Protein AF-A0A1N6KG80-F1 (afdb_monomer)

Radius of gyration: 20.02 Å; Cα contacts (8 Å, |Δi|>4): 225; chains: 1; bounding box: 62×70×39 Å

Secondary structure (DSSP, 8-state):
-------------------S--HHHHHHHHHH--STTPBEEEEEBTTS-EEEEEHHHHHHHHHHHH---HHHHHHHHHHHHHTTPPB---HHHHHHTT-EE----S----HHHHHHHHEEE-SSEEEEPTT--HHHHHHHHHHHHHTT---EE-TTT--EEEEGGGGTT---

Foldseek 3Di:
DDDDDDPDDPPPPPPPPPPFDPLLVLLLVQLPDEDLWHWWDWAQAPVRFIWIATSHLVVVQCCVPVVDDSVNSSVVVSVCSVVSHHDYDDPVCCVVSVTHTQDDDPDLDDPVVLQVPAWDDDPWKTWGDPPQDPNNVRNSQNSCVVSSFIWGQDNPPRTIITTPVRVVVPDD

pLDDT: mean 83.42, std 17.07, range [36.06, 97.19]

Mean predicted aligned error: 8.77 Å

Structure (mmCIF, N/CA/C/O backbone):
data_AF-A0A1N6KG80-F1
#
_entry.id   AF-A0A1N6KG80-F1
#
loop_
_atom_site.group_PDB
_atom_site.id
_atom_site.type_symbol
_atom_site.label_atom_id
_atom_site.label_alt_id
_atom_site.label_comp_id
_atom_site.label_asym_id
_atom_site.label_entity_id
_atom_site.label_seq_id
_atom_site.pdbx_PDB_ins_code
_atom_site.Cartn_x
_atom_site.Cartn_y
_atom_site.Cartn_z
_atom_site.occupancy
_atom_site.B_iso_or_equiv
_atom_site.auth_seq_id
_atom_site.auth_comp_id
_atom_site.auth_asym_id
_atom_site.auth_atom_id
_atom_site.pdbx_PDB_model_num
ATOM 1 N N . MET A 1 1 ? 41.743 -54.929 5.774 1.00 41.62 1 MET A N 1
ATOM 2 C CA . MET A 1 1 ? 42.063 -53.861 4.794 1.00 41.62 1 MET A CA 1
ATOM 3 C C . MET A 1 1 ? 40.768 -53.114 4.488 1.00 41.62 1 MET A C 1
ATOM 5 O O . MET A 1 1 ? 39.805 -53.777 4.153 1.00 41.62 1 MET A O 1
ATOM 9 N N . LYS A 1 2 ? 40.633 -51.848 4.926 1.00 39.47 2 LYS A N 1
ATOM 10 C CA . LYS A 1 2 ? 40.654 -50.623 4.079 1.00 39.47 2 LYS A CA 1
ATOM 11 C C . LYS A 1 2 ? 39.544 -50.679 2.995 1.00 39.47 2 LYS A C 1
ATOM 13 O O . LYS A 1 2 ? 39.647 -51.526 2.130 1.00 39.47 2 LYS A O 1
ATOM 18 N N . ARG A 1 3 ? 38.512 -49.822 2.937 1.00 43.72 3 ARG A N 1
ATOM 19 C CA . ARG A 1 3 ? 38.433 -48.379 3.239 1.00 43.72 3 ARG A CA 1
ATOM 20 C C . ARG A 1 3 ? 37.003 -47.913 3.576 1.00 43.72 3 ARG A C 1
ATOM 22 O O . ARG A 1 3 ? 36.039 -48.389 2.992 1.00 43.72 3 ARG A O 1
ATOM 29 N N . LEU A 1 4 ? 36.945 -46.907 4.453 1.00 46.09 4 LEU A N 1
ATOM 30 C CA . LEU A 1 4 ? 35.885 -45.903 4.561 1.00 46.09 4 LEU A CA 1
ATOM 31 C C . LEU A 1 4 ? 35.815 -45.052 3.280 1.00 46.09 4 LEU A C 1
ATOM 33 O O . LEU A 1 4 ? 36.859 -44.654 2.766 1.00 46.09 4 LEU A O 1
ATOM 37 N N . LEU A 1 5 ? 34.603 -44.684 2.870 1.00 47.94 5 LEU A N 1
ATOM 38 C CA . LEU A 1 5 ? 34.250 -43.444 2.160 1.00 47.94 5 LEU A CA 1
ATOM 39 C C . LEU A 1 5 ? 32.760 -43.220 2.473 1.00 47.94 5 LEU A C 1
ATOM 41 O O . LEU A 1 5 ? 31.906 -43.926 1.960 1.00 47.94 5 LEU A O 1
ATOM 45 N N . SER A 1 6 ? 32.420 -42.487 3.534 1.00 47.97 6 SER A N 1
ATOM 46 C CA . SER A 1 6 ? 32.350 -41.018 3.557 1.00 47.97 6 SER A CA 1
ATOM 47 C C . SER A 1 6 ? 31.477 -40.469 2.421 1.00 47.97 6 SER A C 1
ATOM 49 O O . SER A 1 6 ? 31.961 -39.839 1.486 1.00 47.97 6 SER A O 1
ATOM 51 N N . GLY A 1 7 ? 30.175 -40.757 2.491 1.00 46.94 7 GLY A N 1
ATOM 52 C CA . GLY A 1 7 ? 29.146 -40.069 1.714 1.00 46.94 7 GLY A CA 1
ATOM 53 C C . GLY A 1 7 ? 28.817 -38.740 2.383 1.00 46.94 7 GLY A C 1
ATOM 54 O O . GLY A 1 7 ? 27.904 -38.653 3.200 1.00 46.94 7 GLY A O 1
ATOM 55 N N . ILE A 1 8 ? 29.629 -37.733 2.079 1.00 56.66 8 ILE A N 1
ATOM 56 C CA . ILE A 1 8 ? 29.453 -36.341 2.485 1.00 56.66 8 ILE A CA 1
ATOM 57 C C . ILE A 1 8 ? 28.129 -35.813 1.914 1.00 56.66 8 ILE A C 1
ATOM 59 O O . ILE A 1 8 ? 27.967 -35.666 0.708 1.00 56.66 8 ILE A O 1
ATOM 63 N N . PHE A 1 9 ? 27.182 -35.568 2.819 1.00 47.97 9 PHE A N 1
ATOM 64 C CA . PHE A 1 9 ? 26.461 -34.303 2.979 1.00 47.97 9 PHE A CA 1
ATOM 65 C C . PHE A 1 9 ? 26.231 -33.493 1.687 1.00 47.97 9 PHE A C 1
ATOM 67 O O . PHE A 1 9 ? 27.026 -32.629 1.327 1.00 47.97 9 PHE A O 1
ATOM 74 N N . PHE A 1 10 ? 25.082 -33.699 1.043 1.00 43.78 10 PHE A N 1
ATOM 75 C CA . PHE A 1 10 ? 24.493 -32.690 0.160 1.00 43.78 10 PHE A CA 1
ATOM 76 C C . PHE A 1 10 ? 23.247 -32.122 0.844 1.00 43.78 10 PHE A C 1
ATOM 78 O O . PHE A 1 10 ? 22.107 -32.347 0.446 1.00 43.78 10 PHE A O 1
ATOM 85 N N . LEU A 1 11 ? 23.486 -31.415 1.953 1.00 48.06 11 LEU A N 1
ATOM 86 C CA . LEU A 1 11 ? 22.531 -30.456 2.489 1.00 48.06 11 LEU A CA 1
ATOM 87 C C . LEU A 1 11 ? 22.533 -29.291 1.501 1.00 48.06 11 LEU A C 1
ATOM 89 O O . LEU A 1 11 ? 23.383 -28.405 1.559 1.00 48.06 11 LEU A O 1
ATOM 93 N N . LEU A 1 12 ? 21.617 -29.353 0.534 1.00 46.56 12 LEU A N 1
ATOM 94 C CA . LEU A 1 12 ? 21.210 -28.196 -0.248 1.00 46.56 12 LEU A CA 1
ATOM 95 C C . LEU A 1 12 ? 20.613 -27.200 0.740 1.00 46.56 12 LEU A C 1
ATOM 97 O O . LEU A 1 12 ? 19.423 -27.222 1.050 1.00 46.56 12 LEU A O 1
ATOM 101 N N . PHE A 1 13 ? 21.496 -26.368 1.285 1.00 42.09 13 PHE A N 1
ATOM 102 C CA . PHE A 1 13 ? 21.142 -25.124 1.924 1.00 42.09 13 PHE A CA 1
ATOM 103 C C . PHE A 1 13 ? 20.207 -24.387 0.973 1.00 42.09 13 PHE A C 1
ATOM 105 O O . PHE A 1 13 ? 20.591 -23.979 -0.124 1.00 42.09 13 PHE A O 1
ATOM 112 N N . LEU A 1 14 ? 18.960 -24.266 1.415 1.00 40.94 14 LEU A N 1
ATOM 113 C CA . LEU A 1 14 ? 17.990 -23.302 0.937 1.00 40.94 14 LEU A CA 1
ATOM 114 C C . LEU A 1 14 ? 18.596 -21.906 1.124 1.00 40.94 14 LEU A C 1
ATOM 116 O O . LEU A 1 14 ? 18.305 -21.214 2.095 1.00 40.94 14 LEU A O 1
ATOM 120 N N . ASN A 1 15 ? 19.451 -21.492 0.194 1.00 39.22 15 ASN A N 1
ATOM 121 C CA . ASN A 1 15 ? 19.803 -20.095 -0.002 1.00 39.22 15 ASN A CA 1
ATOM 122 C C . ASN A 1 15 ? 18.608 -19.412 -0.666 1.00 39.22 15 ASN A C 1
ATOM 124 O O . ASN A 1 15 ? 18.646 -19.048 -1.837 1.00 39.22 15 ASN A O 1
ATOM 128 N N . ASN A 1 16 ? 17.527 -19.242 0.095 1.00 36.06 16 ASN A N 1
ATOM 129 C CA . ASN A 1 16 ? 16.534 -18.225 -0.209 1.00 36.06 16 ASN A CA 1
ATOM 130 C C . ASN A 1 16 ? 17.085 -16.897 0.324 1.00 36.06 16 ASN A C 1
ATOM 132 O O . ASN A 1 16 ? 16.654 -16.378 1.352 1.00 36.06 16 ASN A O 1
ATOM 136 N N . CYS A 1 17 ? 18.095 -16.370 -0.370 1.00 40.94 17 CYS A N 1
ATOM 137 C CA . CYS A 1 17 ? 18.461 -14.965 -0.272 1.00 40.94 17 CYS A CA 1
ATOM 138 C C . CYS A 1 17 ? 17.309 -14.140 -0.856 1.00 40.94 17 CYS A C 1
ATOM 140 O O . CYS A 1 17 ? 17.337 -13.776 -2.024 1.00 40.94 17 CYS A O 1
ATOM 142 N N . ASN A 1 18 ? 16.293 -13.839 -0.048 1.00 40.66 18 ASN A N 1
ATOM 143 C CA . ASN A 1 18 ? 15.374 -12.745 -0.346 1.00 40.66 18 ASN A CA 1
ATOM 144 C C . ASN A 1 18 ? 15.841 -11.516 0.439 1.00 40.66 18 ASN A C 1
ATOM 146 O O . ASN A 1 18 ? 15.320 -11.206 1.507 1.00 40.66 18 ASN A O 1
ATOM 150 N N . ASN A 1 19 ? 16.856 -10.845 -0.114 1.00 51.50 19 ASN A N 1
ATOM 151 C CA . ASN A 1 19 ? 17.401 -9.552 0.323 1.00 51.50 19 ASN A CA 1
ATOM 152 C C . ASN A 1 19 ? 16.448 -8.385 -0.016 1.00 51.50 19 ASN A C 1
ATOM 154 O O . ASN A 1 19 ? 16.844 -7.368 -0.573 1.00 51.50 19 ASN A O 1
ATOM 158 N N . THR A 1 20 ? 15.169 -8.527 0.317 1.00 53.69 20 THR A N 1
ATOM 159 C CA . THR A 1 20 ? 14.275 -7.378 0.501 1.00 53.69 20 THR A CA 1
ATOM 160 C C . THR A 1 20 ? 14.529 -6.814 1.892 1.00 53.69 20 THR A C 1
ATOM 162 O O . THR A 1 20 ? 14.680 -7.613 2.822 1.00 53.69 20 THR A O 1
ATOM 165 N N . ALA A 1 21 ? 14.530 -5.484 2.062 1.00 60.38 21 ALA A N 1
ATOM 166 C CA . ALA A 1 21 ? 14.489 -4.865 3.389 1.00 60.38 21 ALA A CA 1
ATOM 167 C C . ALA A 1 21 ? 13.513 -5.646 4.283 1.00 60.38 21 ALA A C 1
ATOM 169 O O . ALA A 1 21 ? 12.410 -6.005 3.848 1.00 60.38 21 ALA A O 1
ATOM 170 N N . GLY A 1 22 ? 13.944 -6.000 5.497 1.00 73.62 22 GLY A N 1
ATOM 171 C CA . GLY A 1 22 ? 13.157 -6.882 6.354 1.00 73.62 22 GLY A CA 1
ATOM 172 C C . GLY A 1 22 ? 11.744 -6.321 6.508 1.00 73.62 22 GLY A C 1
ATOM 173 O O . GLY A 1 22 ? 11.587 -5.118 6.708 1.00 73.62 22 GLY A O 1
ATOM 174 N N . LYS A 1 23 ? 10.707 -7.170 6.422 1.00 82.94 23 LYS A N 1
ATOM 175 C CA . LYS A 1 23 ? 9.286 -6.757 6.488 1.00 82.94 23 LYS A CA 1
ATOM 176 C C . LYS A 1 23 ? 9.028 -5.689 7.566 1.00 82.94 23 LYS A C 1
ATOM 178 O O . LYS A 1 23 ? 8.296 -4.737 7.330 1.00 82.94 23 LYS A O 1
ATOM 183 N N . ALA A 1 24 ? 9.668 -5.809 8.729 1.00 86.50 24 ALA A N 1
ATOM 184 C CA . ALA A 1 24 ? 9.570 -4.837 9.818 1.00 86.50 24 ALA A CA 1
ATOM 185 C C . ALA A 1 24 ? 10.069 -3.419 9.461 1.00 86.50 24 ALA A C 1
ATOM 187 O O . ALA A 1 24 ? 9.414 -2.441 9.814 1.00 86.50 24 ALA A O 1
ATOM 188 N N . GLU A 1 25 ? 11.196 -3.287 8.761 1.00 87.31 25 GLU A N 1
ATOM 189 C CA . GLU A 1 25 ? 11.760 -1.997 8.339 1.00 87.31 25 GLU A CA 1
ATOM 190 C C . GLU A 1 25 ? 10.887 -1.322 7.278 1.00 87.31 25 GLU A C 1
ATOM 192 O O . GLU A 1 25 ? 10.597 -0.123 7.357 1.00 87.31 25 GLU A O 1
ATOM 197 N N . VAL A 1 26 ? 10.390 -2.123 6.334 1.00 87.75 26 VAL A N 1
ATOM 198 C CA . VAL A 1 26 ? 9.427 -1.694 5.319 1.00 87.75 26 VAL A CA 1
ATOM 199 C C . VAL A 1 26 ? 8.174 -1.127 5.984 1.00 87.75 26 VAL A C 1
ATOM 201 O O . VAL A 1 26 ? 7.797 0.019 5.734 1.00 87.75 26 VAL A O 1
ATOM 204 N N . LEU A 1 27 ? 7.565 -1.884 6.901 1.00 91.69 27 LEU A N 1
ATOM 205 C CA . LEU A 1 27 ? 6.383 -1.441 7.638 1.00 91.69 27 LEU A CA 1
ATOM 206 C C . LEU A 1 27 ? 6.665 -0.200 8.495 1.00 91.69 27 LEU A C 1
ATOM 208 O O . LEU A 1 27 ? 5.842 0.713 8.541 1.00 91.69 27 LEU A O 1
ATOM 212 N N . ALA A 1 28 ? 7.831 -0.122 9.140 1.00 91.31 28 ALA A N 1
ATOM 213 C CA . ALA A 1 28 ? 8.209 1.041 9.937 1.00 91.31 28 ALA A CA 1
ATOM 214 C C . ALA A 1 28 ? 8.315 2.306 9.077 1.00 91.31 28 ALA A C 1
ATOM 216 O O . ALA A 1 28 ? 7.918 3.383 9.519 1.00 91.31 28 ALA A O 1
ATOM 217 N N . THR A 1 29 ? 8.810 2.178 7.847 1.00 90.31 29 THR A N 1
ATOM 218 C CA . THR A 1 29 ? 8.899 3.288 6.893 1.00 90.31 29 THR A CA 1
ATOM 219 C C . THR A 1 29 ? 7.517 3.729 6.422 1.00 90.31 29 THR A C 1
ATOM 221 O O . THR A 1 29 ? 7.198 4.918 6.468 1.00 90.31 29 THR A O 1
ATOM 224 N N . VAL A 1 30 ? 6.666 2.773 6.042 1.00 92.50 30 VAL A N 1
ATOM 225 C CA . VAL A 1 30 ? 5.291 3.030 5.587 1.00 92.50 30 VAL A CA 1
ATOM 226 C C . VAL A 1 30 ? 4.493 3.789 6.638 1.00 92.50 30 VAL A C 1
ATOM 228 O O . VAL A 1 30 ? 3.875 4.801 6.320 1.00 92.50 30 VAL A O 1
ATOM 231 N N . LEU A 1 31 ? 4.546 3.337 7.894 1.00 94.38 31 LEU A N 1
ATOM 232 C CA . LEU A 1 31 ? 3.724 3.880 8.976 1.00 94.38 31 LEU A CA 1
ATOM 233 C C . LEU A 1 31 ? 4.211 5.240 9.502 1.00 94.38 31 LEU A C 1
ATOM 235 O O . LEU A 1 31 ? 3.437 5.953 10.141 1.00 94.38 31 LEU A O 1
ATOM 239 N N . LYS A 1 32 ? 5.464 5.623 9.224 1.00 90.06 32 LYS A N 1
ATOM 240 C CA . LYS A 1 32 ? 6.002 6.959 9.540 1.00 90.06 32 LYS A CA 1
ATOM 241 C C . LYS A 1 32 ? 5.656 8.013 8.485 1.00 90.06 32 LYS A C 1
ATOM 243 O O . LYS A 1 32 ? 5.659 9.199 8.796 1.00 90.06 32 LYS A O 1
ATOM 248 N N . GLY A 1 33 ? 5.388 7.603 7.244 1.00 81.00 33 GLY A N 1
ATOM 249 C CA . GLY A 1 33 ? 5.135 8.516 6.129 1.00 81.00 33 GLY A CA 1
ATOM 250 C C . GLY A 1 33 ? 3.700 9.047 6.103 1.00 81.00 33 GLY A C 1
ATOM 251 O O . GLY A 1 33 ? 2.793 8.358 5.618 1.00 81.00 33 GLY A O 1
ATOM 252 N N . PHE A 1 34 ? 3.500 10.286 6.558 1.00 85.69 34 PHE A N 1
ATOM 253 C CA . PHE A 1 34 ? 2.238 11.029 6.436 1.00 85.69 34 PHE A CA 1
ATOM 254 C C . PHE A 1 34 ? 2.351 12.192 5.437 1.00 85.69 34 PHE A C 1
ATOM 256 O O . PHE A 1 34 ? 3.442 12.682 5.150 1.00 85.69 34 PHE A O 1
ATOM 263 N N . GLY A 1 35 ? 1.212 12.654 4.921 1.00 82.94 35 GLY A N 1
ATOM 264 C CA . GLY A 1 35 ? 1.128 13.805 4.022 1.00 82.94 35 GLY A CA 1
ATOM 265 C C . GLY A 1 35 ? 1.292 13.439 2.546 1.00 82.94 35 GLY A C 1
ATOM 266 O O . GLY A 1 35 ? 0.899 12.358 2.113 1.00 82.94 35 GLY A O 1
ATOM 267 N N . ARG A 1 36 ? 1.857 14.359 1.755 1.00 75.94 36 ARG A N 1
ATOM 268 C CA . ARG A 1 36 ? 1.863 14.282 0.278 1.00 75.94 36 ARG A CA 1
ATOM 269 C C . ARG A 1 36 ? 2.626 13.088 -0.301 1.00 75.94 36 ARG A C 1
ATOM 271 O O . ARG A 1 36 ? 2.316 12.655 -1.400 1.00 75.94 36 ARG A O 1
ATOM 278 N N . HIS A 1 37 ? 3.562 12.513 0.451 1.00 82.06 37 HIS A N 1
ATOM 279 C CA . HIS A 1 37 ? 4.360 11.359 0.020 1.00 82.06 37 HIS A CA 1
ATOM 280 C C . HIS A 1 37 ? 4.013 10.076 0.784 1.00 82.06 37 HIS A C 1
ATOM 282 O O . HIS A 1 37 ? 4.859 9.197 0.958 1.00 82.06 37 HIS A O 1
ATOM 288 N N . SER A 1 38 ? 2.787 9.982 1.296 1.00 92.75 38 SER A N 1
ATOM 289 C CA . SER A 1 38 ? 2.350 8.827 2.071 1.00 92.75 38 SER A CA 1
ATOM 290 C C . SER A 1 38 ? 2.372 7.545 1.241 1.00 92.75 38 SER A C 1
ATOM 292 O O . SER A 1 38 ? 1.923 7.513 0.094 1.00 92.75 38 SER A O 1
ATOM 294 N N . TYR A 1 39 ? 2.893 6.477 1.839 1.00 96.06 39 TYR A N 1
ATOM 295 C CA . TYR A 1 39 ? 2.924 5.162 1.215 1.00 96.06 39 TYR A CA 1
ATOM 296 C C . TYR A 1 39 ? 1.554 4.498 1.250 1.00 96.06 39 TYR A C 1
ATOM 298 O O . TYR A 1 39 ? 0.746 4.738 2.150 1.00 96.06 39 TYR A O 1
ATOM 306 N N . PHE A 1 40 ? 1.314 3.619 0.286 1.00 96.19 40 PHE A N 1
ATOM 307 C CA . PHE A 1 40 ? 0.160 2.740 0.318 1.00 96.19 40 PHE A CA 1
ATOM 308 C C . PHE A 1 40 ? 0.345 1.592 1.312 1.00 96.19 40 PHE A C 1
ATOM 310 O O . PHE A 1 40 ? 1.442 1.065 1.501 1.00 96.19 40 PHE A O 1
ATOM 317 N N . VAL A 1 41 ? -0.770 1.183 1.903 1.00 95.62 41 VAL A N 1
ATOM 318 C CA . VAL A 1 41 ? -0.911 0.026 2.778 1.00 95.62 41 VAL A CA 1
ATOM 319 C C . VAL A 1 41 ? -1.960 -0.892 2.170 1.00 95.62 41 VAL A C 1
ATOM 321 O O . VAL A 1 41 ? -3.015 -0.421 1.738 1.00 95.62 41 VAL A O 1
ATOM 324 N N . SER A 1 42 ? -1.688 -2.196 2.168 1.00 94.38 42 SER A N 1
ATOM 325 C CA . SER A 1 42 ? -2.703 -3.199 1.866 1.00 94.38 42 SER A CA 1
ATOM 326 C C . SER A 1 42 ? -3.212 -3.849 3.153 1.00 94.38 42 SER A C 1
ATOM 328 O O . SER A 1 42 ? -2.425 -4.355 3.954 1.00 94.38 42 SER A O 1
ATOM 330 N N . VAL A 1 43 ? -4.528 -3.827 3.369 1.00 94.62 43 VAL A N 1
ATOM 331 C CA . VAL A 1 43 ? -5.185 -4.366 4.570 1.00 94.6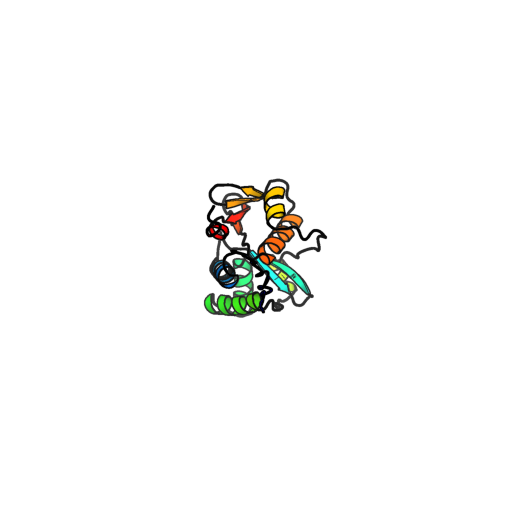2 43 VAL A CA 1
ATOM 332 C C . VAL A 1 43 ? -6.357 -5.274 4.215 1.00 94.62 43 VAL A C 1
ATOM 334 O O . VAL A 1 43 ? -7.157 -4.976 3.327 1.00 94.62 43 VAL A O 1
ATOM 337 N N . LYS A 1 44 ? -6.491 -6.376 4.956 1.00 92.38 44 LYS A N 1
ATOM 338 C CA . LYS A 1 44 ? -7.678 -7.227 4.897 1.00 92.38 44 LYS A CA 1
ATOM 339 C C . LYS A 1 44 ? -8.722 -6.699 5.868 1.00 92.38 44 LYS A C 1
ATOM 341 O O . LYS A 1 44 ? -8.417 -6.507 7.042 1.00 92.38 44 LYS A O 1
ATOM 346 N N . VAL A 1 45 ? -9.944 -6.492 5.399 1.00 91.56 45 VAL A N 1
ATOM 347 C CA . VAL A 1 45 ? -11.053 -5.960 6.201 1.00 91.56 45 VAL A CA 1
ATOM 348 C C . VAL A 1 45 ? -11.993 -7.090 6.644 1.00 91.56 45 VAL A C 1
ATOM 350 O O . VAL A 1 45 ? -11.959 -8.197 6.104 1.00 91.56 45 VAL A O 1
ATOM 353 N N . LYS A 1 46 ? -12.809 -6.846 7.682 1.00 88.31 46 LYS A N 1
ATOM 354 C CA . LYS A 1 46 ? -13.760 -7.812 8.272 1.00 88.31 46 LYS A CA 1
ATOM 355 C C . LYS A 1 46 ? -14.747 -8.427 7.275 1.00 88.31 46 LYS A C 1
ATOM 357 O O . LYS A 1 46 ? -15.184 -9.554 7.484 1.00 88.31 46 LYS A O 1
ATOM 362 N N . ASP A 1 47 ? -15.064 -7.731 6.190 1.00 87.00 47 ASP A N 1
ATOM 363 C CA . ASP A 1 47 ? -15.878 -8.262 5.090 1.00 87.00 47 ASP A CA 1
ATOM 364 C C . ASP A 1 47 ? -15.150 -9.339 4.251 1.00 87.00 47 ASP A C 1
ATOM 366 O O . ASP A 1 47 ? -15.702 -9.875 3.292 1.00 87.00 47 ASP A O 1
ATOM 370 N N . GLY A 1 48 ? -13.902 -9.653 4.610 1.00 85.25 48 GLY A N 1
ATOM 371 C CA . GLY A 1 48 ? -13.054 -10.656 3.984 1.00 85.25 48 GLY A CA 1
ATOM 372 C C . GLY A 1 48 ? -12.290 -10.150 2.764 1.00 85.25 48 GLY A C 1
ATOM 373 O O . GLY A 1 48 ? -11.451 -10.893 2.248 1.00 85.25 48 GLY A O 1
ATOM 374 N N . ASN A 1 49 ? -12.542 -8.918 2.313 1.00 90.75 49 ASN A N 1
ATOM 375 C CA . ASN A 1 49 ? -11.914 -8.348 1.130 1.00 90.75 49 ASN A CA 1
ATOM 376 C C . ASN A 1 49 ? -10.589 -7.658 1.474 1.00 90.75 49 ASN A C 1
ATOM 378 O O . ASN A 1 49 ? -10.356 -7.199 2.595 1.00 90.75 49 ASN A O 1
ATOM 382 N N . GLN A 1 50 ? -9.718 -7.591 0.471 1.00 93.12 50 GLN A N 1
ATOM 383 C CA . GLN A 1 50 ? -8.460 -6.861 0.537 1.00 93.12 50 GLN A CA 1
ATOM 384 C C . GLN A 1 50 ? -8.673 -5.439 0.011 1.00 93.12 50 GLN A C 1
ATOM 386 O O . GLN A 1 50 ? -9.361 -5.243 -0.995 1.00 93.12 50 GLN A O 1
ATOM 391 N N . TYR A 1 51 ? -8.078 -4.458 0.680 1.00 95.19 51 TYR A N 1
ATOM 392 C CA . TYR A 1 51 ? -8.168 -3.046 0.330 1.00 95.19 51 TYR A CA 1
ATOM 393 C C . TYR A 1 51 ? -6.792 -2.393 0.320 1.00 95.19 51 TYR A C 1
ATOM 395 O O . TYR A 1 51 ? -5.952 -2.689 1.166 1.00 95.19 51 TYR A O 1
ATOM 403 N N . VAL A 1 52 ? -6.603 -1.456 -0.603 1.00 95.62 52 VAL A N 1
ATOM 404 C CA . VAL A 1 52 ? -5.448 -0.560 -0.663 1.00 95.62 52 VAL A CA 1
ATOM 405 C C . VAL A 1 52 ? -5.881 0.845 -0.261 1.00 95.62 52 VAL A C 1
ATOM 407 O O . VAL A 1 52 ? -6.898 1.356 -0.735 1.00 95.62 52 VAL A O 1
ATOM 410 N N . ILE A 1 53 ? -5.089 1.477 0.598 1.00 96.06 53 ILE A N 1
ATOM 411 C CA . ILE A 1 53 ? -5.321 2.827 1.119 1.00 96.06 53 ILE A CA 1
ATOM 412 C C . ILE A 1 53 ? -3.980 3.516 1.392 1.00 96.06 53 ILE A C 1
ATOM 414 O O . ILE A 1 53 ? -2.984 2.844 1.652 1.00 96.06 53 ILE A O 1
ATOM 418 N N . THR A 1 54 ? -3.912 4.846 1.333 1.00 95.94 54 THR A N 1
ATOM 419 C CA . THR A 1 54 ? -2.708 5.570 1.773 1.00 95.94 54 THR A CA 1
ATOM 420 C C . THR A 1 54 ? -2.595 5.549 3.301 1.00 95.94 54 THR A C 1
ATOM 422 O O . THR A 1 54 ? -3.594 5.601 4.019 1.00 95.94 54 THR A O 1
ATOM 425 N N . ASN A 1 55 ? -1.375 5.514 3.837 1.00 96.38 55 ASN A N 1
ATOM 426 C CA . ASN A 1 55 ? -1.146 5.540 5.284 1.00 96.38 55 ASN A CA 1
ATOM 427 C C . ASN A 1 55 ? -1.731 6.809 5.942 1.00 96.38 55 ASN A C 1
ATOM 429 O O . ASN A 1 55 ? -2.168 6.768 7.089 1.00 96.38 55 ASN A O 1
ATOM 433 N N . THR A 1 56 ? -1.798 7.920 5.204 1.00 95.56 56 THR A N 1
ATOM 434 C CA . THR A 1 56 ? -2.431 9.166 5.664 1.00 95.56 56 THR A CA 1
ATOM 435 C C . THR A 1 56 ? -3.934 9.013 5.841 1.00 95.56 56 THR A C 1
ATOM 437 O O . THR A 1 56 ? -4.433 9.306 6.924 1.00 95.56 56 THR A O 1
ATOM 440 N N . GLU A 1 57 ? -4.656 8.516 4.834 1.00 95.25 57 GLU A N 1
ATOM 441 C CA . GLU A 1 57 ? -6.109 8.320 4.944 1.00 95.25 57 GLU A CA 1
ATOM 442 C C . GLU A 1 57 ? -6.451 7.282 6.019 1.00 95.25 57 GLU A C 1
ATOM 444 O O . GLU A 1 57 ? -7.385 7.463 6.802 1.00 95.25 57 GLU A O 1
ATOM 449 N N . LEU A 1 58 ? -5.635 6.231 6.133 1.00 95.50 58 LEU A N 1
ATOM 450 C CA . LEU A 1 58 ? -5.803 5.219 7.169 1.00 95.50 58 LEU A CA 1
ATOM 451 C C . LEU A 1 58 ? -5.596 5.795 8.579 1.00 95.50 58 LEU A C 1
ATOM 453 O O . LEU A 1 58 ? -6.379 5.506 9.485 1.00 95.50 58 LEU A O 1
ATOM 457 N N . TYR A 1 59 ? -4.590 6.650 8.772 1.00 95.69 59 TYR A N 1
ATOM 458 C CA . TYR A 1 59 ? -4.406 7.369 10.032 1.00 95.69 59 TYR A CA 1
ATOM 459 C C . TYR A 1 59 ? -5.567 8.320 10.325 1.00 95.69 59 TYR A C 1
ATOM 461 O O . TYR A 1 59 ? -6.074 8.317 11.446 1.00 95.69 59 TYR A O 1
ATOM 469 N N . LEU A 1 60 ? -6.033 9.093 9.340 1.00 94.75 60 LEU A N 1
ATOM 470 C CA . LEU A 1 60 ? -7.172 9.999 9.516 1.00 94.75 60 LEU A CA 1
ATOM 471 C C . LEU A 1 60 ? -8.442 9.247 9.926 1.00 94.75 60 LEU A C 1
ATOM 473 O O . LEU A 1 60 ? -9.168 9.726 10.801 1.00 94.75 60 LEU A O 1
ATOM 477 N N . TYR A 1 61 ? -8.668 8.049 9.379 1.00 94.62 61 TYR A N 1
ATOM 478 C CA . TYR A 1 61 ? -9.736 7.159 9.825 1.00 94.62 61 TYR A CA 1
ATOM 479 C C . TYR A 1 61 ? -9.617 6.833 11.322 1.00 94.62 61 TYR A C 1
ATOM 481 O O . TYR A 1 61 ? -10.554 7.092 12.081 1.00 94.62 61 TYR A O 1
ATOM 489 N N . PHE A 1 62 ? -8.468 6.322 11.778 1.00 94.88 62 PHE A N 1
ATOM 490 C CA . PHE A 1 62 ? -8.280 5.947 13.187 1.00 94.88 62 PHE A CA 1
ATOM 491 C C . PHE A 1 62 ? -8.272 7.149 14.131 1.00 94.88 62 PHE A C 1
ATOM 493 O O . PHE A 1 62 ? -8.789 7.070 15.246 1.00 94.88 62 PHE A O 1
ATOM 500 N N . LYS A 1 63 ? -7.745 8.286 13.683 1.00 94.94 63 LYS A N 1
ATOM 501 C CA . LYS A 1 63 ? -7.804 9.540 14.427 1.00 94.94 63 LYS A CA 1
ATOM 502 C C . LYS A 1 63 ? -9.248 9.993 14.622 1.00 94.94 63 LYS A C 1
ATOM 504 O O . LYS A 1 63 ? -9.624 10.334 15.738 1.00 94.94 63 LYS A O 1
ATOM 509 N N . GLN A 1 64 ? -10.065 9.967 13.567 1.00 94.00 64 GLN A N 1
ATOM 510 C CA . GLN A 1 64 ? -11.464 10.386 13.649 1.00 94.00 64 GLN A CA 1
ATOM 511 C C . GLN A 1 64 ? -12.322 9.398 14.453 1.00 94.00 64 GLN A C 1
ATOM 513 O O . GLN A 1 64 ? -13.186 9.829 15.214 1.00 94.00 64 GLN A O 1
ATOM 518 N N . LYS A 1 65 ? -12.129 8.091 14.257 1.00 92.19 65 LYS A N 1
ATOM 519 C CA . LYS A 1 65 ? -12.995 7.061 14.842 1.00 92.19 65 LYS A CA 1
ATOM 520 C C . LYS A 1 65 ? -12.629 6.719 16.285 1.00 92.19 65 LYS A C 1
ATOM 522 O O . LYS A 1 65 ? -13.524 6.572 17.109 1.00 92.19 65 LYS A O 1
ATOM 527 N N . GLU A 1 66 ? -11.335 6.606 16.571 1.00 93.19 66 GLU A N 1
ATOM 528 C CA . GLU A 1 66 ? -10.806 6.067 17.832 1.00 93.19 66 GLU A CA 1
ATOM 529 C C . GLU A 1 66 ? -9.995 7.100 18.637 1.00 93.19 66 GLU A C 1
ATOM 531 O O . GLU A 1 66 ? -9.490 6.795 19.721 1.00 93.19 66 GLU A O 1
ATOM 536 N N . GLY A 1 67 ? -9.816 8.317 18.108 1.00 95.69 67 GLY A N 1
ATOM 537 C CA . GLY A 1 67 ? -9.013 9.357 18.754 1.00 95.69 67 GLY A CA 1
ATOM 538 C C . GLY A 1 67 ? -7.523 9.018 18.817 1.00 95.69 67 GLY A C 1
ATOM 539 O O . GLY A 1 67 ? -6.841 9.424 19.756 1.00 95.69 67 GLY A O 1
ATOM 540 N N . PHE A 1 68 ? -7.011 8.220 17.874 1.00 96.38 68 PHE A N 1
ATOM 541 C CA . PHE A 1 68 ? -5.599 7.839 17.871 1.00 96.38 68 PHE A CA 1
ATOM 542 C C . PHE A 1 68 ? -4.697 9.040 17.568 1.00 96.38 68 PHE A C 1
ATOM 544 O O . PHE A 1 68 ? -4.932 9.788 16.619 1.00 96.38 68 PHE A O 1
ATOM 551 N N . ASP A 1 69 ? -3.624 9.172 18.348 1.00 96.38 69 ASP A N 1
ATOM 552 C CA . ASP A 1 69 ? -2.444 9.928 17.942 1.00 96.38 69 ASP A CA 1
ATOM 553 C C . ASP A 1 69 ? -1.545 9.080 17.022 1.00 96.38 69 ASP A C 1
ATOM 555 O O . ASP A 1 69 ? -1.777 7.884 16.811 1.00 96.38 69 ASP A O 1
ATOM 559 N N . GLU A 1 70 ? -0.510 9.701 16.454 1.00 95.62 70 GLU A N 1
ATOM 560 C CA . GLU A 1 70 ? 0.392 9.036 15.508 1.00 95.62 70 GLU A CA 1
ATOM 561 C C . GLU A 1 70 ? 1.109 7.832 16.124 1.00 95.62 70 GLU A C 1
ATOM 563 O O . GLU A 1 70 ? 1.241 6.793 15.477 1.00 95.62 70 GLU A O 1
ATOM 568 N N . LYS A 1 71 ? 1.543 7.933 17.385 1.00 96.00 71 LYS A N 1
ATOM 569 C CA . LYS A 1 71 ? 2.303 6.872 18.052 1.00 96.00 71 LYS A CA 1
ATOM 570 C C . LYS A 1 71 ? 1.424 5.649 18.295 1.00 96.00 71 LYS A C 1
ATOM 572 O O . LYS A 1 71 ? 1.822 4.526 17.981 1.00 96.00 71 LYS A O 1
ATOM 577 N N . ARG A 1 72 ? 0.214 5.861 18.816 1.00 97.19 72 ARG A N 1
ATOM 578 C CA . ARG A 1 72 ? -0.782 4.812 19.048 1.00 97.19 72 ARG A CA 1
ATOM 579 C C . ARG A 1 72 ? -1.194 4.154 17.737 1.00 97.19 72 ARG A C 1
ATOM 581 O O . ARG A 1 72 ? -1.252 2.927 17.675 1.00 97.19 72 ARG A O 1
ATOM 588 N N . TYR A 1 73 ? -1.407 4.949 16.689 1.00 96.88 73 TYR A N 1
ATOM 589 C CA . TYR A 1 73 ? -1.683 4.457 15.343 1.00 96.88 73 TYR A CA 1
ATOM 590 C C . TYR A 1 73 ? -0.556 3.570 14.805 1.00 96.88 73 TYR A C 1
ATOM 592 O O . TYR A 1 73 ? -0.811 2.434 14.409 1.00 96.88 73 TYR A O 1
ATOM 600 N N . GLN A 1 74 ? 0.690 4.046 14.846 1.00 96.44 74 GLN A N 1
ATOM 601 C CA . GLN A 1 74 ? 1.850 3.301 14.357 1.00 96.44 74 GLN A CA 1
ATOM 602 C C . GLN A 1 74 ? 2.022 1.974 15.099 1.00 96.44 74 GLN A C 1
ATOM 604 O O . GLN A 1 74 ? 2.201 0.939 14.462 1.00 96.44 74 GLN A O 1
ATOM 609 N N . SER A 1 75 ? 1.923 1.972 16.433 1.00 95.62 75 SER A N 1
ATOM 610 C CA . SER A 1 75 ? 2.013 0.739 17.226 1.00 95.62 75 SER A CA 1
ATOM 611 C C . SER A 1 75 ? 0.888 -0.247 16.900 1.00 95.62 75 SER A C 1
ATOM 613 O O . SER A 1 75 ? 1.149 -1.437 16.720 1.00 95.62 75 SER A O 1
ATOM 615 N N . TYR A 1 76 ? -0.352 0.236 16.780 1.00 95.88 76 TYR A N 1
ATOM 616 C CA . TYR A 1 76 ? -1.500 -0.598 16.427 1.00 95.88 76 TYR A CA 1
ATOM 617 C C . TYR A 1 76 ? -1.352 -1.205 15.027 1.00 95.88 76 TYR A C 1
ATOM 619 O O . TYR A 1 76 ? -1.417 -2.425 14.869 1.00 95.88 76 TYR A O 1
ATOM 627 N N . MET A 1 77 ? -1.084 -0.375 14.017 1.00 96.06 77 MET A N 1
ATOM 628 C CA . MET A 1 77 ? -0.966 -0.834 12.634 1.00 96.06 77 MET A CA 1
ATOM 629 C C . MET A 1 77 ? 0.253 -1.723 12.410 1.00 96.06 77 MET A C 1
ATOM 631 O O . MET A 1 77 ? 0.163 -2.679 11.643 1.00 96.06 77 MET A O 1
ATOM 635 N N . MET A 1 78 ? 1.364 -1.486 13.111 1.00 95.25 78 MET A N 1
ATOM 636 C CA . MET A 1 78 ? 2.517 -2.387 13.071 1.00 95.25 78 MET A CA 1
ATOM 637 C C . MET A 1 78 ? 2.124 -3.799 13.522 1.00 95.25 78 MET A C 1
ATOM 639 O O . MET A 1 78 ? 2.481 -4.776 12.862 1.00 95.25 78 MET A O 1
ATOM 643 N N . SER A 1 79 ? 1.34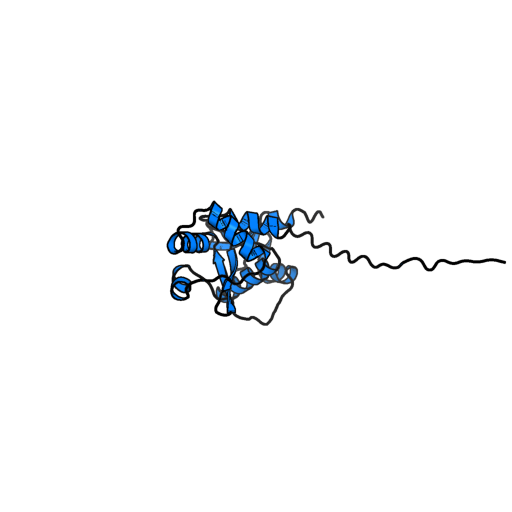7 -3.912 14.604 1.00 93.44 79 SER A N 1
ATOM 644 C CA . SER A 1 79 ? 0.832 -5.199 15.085 1.00 93.44 79 SER A CA 1
ATOM 645 C C . SER A 1 79 ? -0.108 -5.856 14.070 1.00 93.44 79 SER A C 1
ATOM 647 O O . SER A 1 79 ? 0.045 -7.040 13.765 1.00 93.44 79 SER A O 1
ATOM 649 N N . VAL A 1 80 ? -1.038 -5.091 13.486 1.00 92.81 80 VAL A N 1
ATOM 650 C CA . VAL A 1 80 ? -1.975 -5.597 12.468 1.00 92.81 80 VAL A CA 1
ATOM 651 C C . VAL A 1 80 ? -1.230 -6.146 11.247 1.00 92.81 80 VAL A C 1
ATOM 653 O O . VAL A 1 80 ? -1.469 -7.280 10.835 1.00 92.81 80 VAL A O 1
ATOM 656 N N . LEU A 1 81 ? -0.308 -5.365 10.679 1.00 92.81 81 LEU A N 1
ATOM 657 C CA . LEU A 1 81 ? 0.382 -5.694 9.426 1.00 92.81 81 LEU A CA 1
ATOM 658 C C . LEU A 1 81 ? 1.437 -6.796 9.603 1.00 92.81 81 LEU A C 1
ATOM 660 O O . LEU A 1 81 ? 1.641 -7.626 8.710 1.00 92.81 81 LEU A O 1
ATOM 664 N N . SER A 1 82 ? 2.088 -6.853 10.767 1.00 90.62 82 SER A N 1
ATOM 665 C CA . SER A 1 82 ? 3.053 -7.914 11.074 1.00 90.62 82 SER A CA 1
ATOM 666 C C . SER A 1 82 ? 2.371 -9.278 11.164 1.00 90.62 82 SER A C 1
ATOM 668 O O . SER A 1 82 ? 2.870 -10.237 10.574 1.00 90.62 82 SER A O 1
ATOM 670 N N . ASN A 1 83 ? 1.198 -9.331 11.803 1.00 87.25 83 ASN A N 1
ATOM 671 C CA . ASN A 1 83 ? 0.436 -10.558 12.050 1.00 87.25 83 ASN A CA 1
ATOM 672 C C . ASN A 1 83 ? -0.565 -10.918 10.937 1.00 87.25 83 ASN A C 1
ATOM 674 O O . ASN A 1 83 ? -1.269 -11.916 11.063 1.00 87.25 83 ASN A O 1
ATOM 678 N N . ALA A 1 84 ? -0.649 -10.117 9.867 1.00 83.06 84 ALA A N 1
ATOM 679 C CA . ALA A 1 84 ? -1.670 -10.252 8.820 1.00 83.06 84 ALA A CA 1
ATOM 680 C C . ALA A 1 84 ? -3.108 -10.299 9.386 1.00 83.06 84 ALA A C 1
ATOM 682 O O . ALA A 1 84 ? -3.978 -11.018 8.889 1.00 83.06 84 ALA A O 1
ATOM 683 N N . SER A 1 85 ? -3.347 -9.530 10.452 1.00 85.81 85 SER A N 1
ATOM 684 C CA . SER A 1 85 ? -4.630 -9.487 11.147 1.00 85.81 85 SER A CA 1
ATOM 685 C C . SER A 1 85 ? -5.699 -8.793 10.307 1.00 85.81 85 SER A C 1
ATOM 687 O O . SER A 1 85 ? -5.426 -7.860 9.552 1.00 85.81 85 SER A O 1
ATOM 689 N N . ILE A 1 86 ? -6.947 -9.220 10.495 1.00 88.94 86 ILE A N 1
ATOM 690 C CA . ILE A 1 86 ? -8.110 -8.570 9.891 1.00 88.94 86 ILE A CA 1
ATOM 691 C C . ILE A 1 86 ? -8.349 -7.229 10.586 1.00 88.94 86 ILE A C 1
ATOM 693 O O . ILE A 1 86 ? -8.559 -7.165 11.799 1.00 88.94 86 ILE A O 1
ATOM 697 N N . LEU 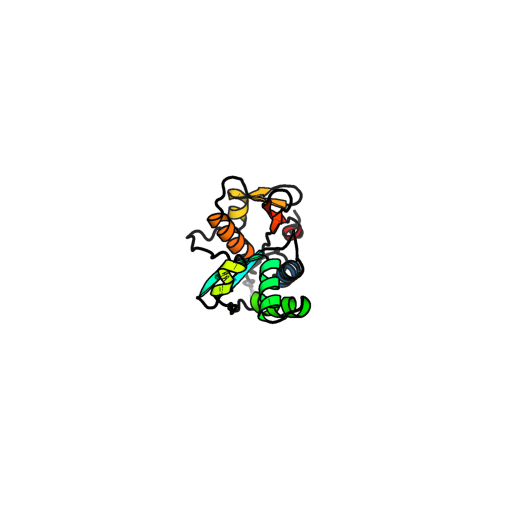A 1 87 ? -8.362 -6.160 9.798 1.00 91.06 87 LEU A N 1
ATOM 698 C CA . LEU A 1 87 ? -8.709 -4.827 10.248 1.00 91.06 87 LEU A CA 1
ATOM 699 C C . LEU A 1 87 ? -10.228 -4.707 10.383 1.00 91.06 87 LEU A C 1
ATOM 701 O O . LEU A 1 87 ? -10.990 -4.962 9.445 1.00 91.06 87 LEU A O 1
ATOM 705 N N . THR A 1 88 ? -10.681 -4.291 11.561 1.00 86.12 88 THR A N 1
ATOM 706 C CA . THR A 1 88 ? -12.092 -3.964 11.766 1.00 86.12 88 THR A CA 1
ATOM 707 C C . THR A 1 88 ? -12.301 -2.501 11.409 1.00 86.12 88 THR A C 1
ATOM 709 O O . THR A 1 88 ? -11.945 -1.614 12.180 1.00 86.12 88 THR A O 1
ATOM 712 N N . VAL A 1 89 ? -12.865 -2.261 10.227 1.00 83.81 89 VAL A N 1
ATOM 713 C CA . VAL A 1 89 ? -13.304 -0.933 9.794 1.00 83.81 89 VAL A CA 1
ATOM 714 C C . VAL A 1 89 ? -14.802 -0.926 9.538 1.00 83.81 89 VAL A C 1
ATOM 716 O O . VAL A 1 89 ? -15.386 -1.934 9.137 1.00 83.81 89 VAL A O 1
ATOM 719 N N . ASP A 1 90 ? -15.424 0.214 9.806 1.00 81.62 90 ASP A N 1
ATOM 720 C CA . ASP A 1 90 ? -16.831 0.446 9.507 1.00 81.62 90 ASP A CA 1
ATOM 721 C C . ASP A 1 90 ? -17.014 0.607 7.990 1.00 81.62 90 ASP A C 1
ATOM 723 O O . ASP A 1 90 ? -16.358 1.433 7.351 1.00 81.62 90 ASP A O 1
ATOM 727 N N . THR A 1 91 ? -17.912 -0.184 7.402 1.00 77.44 91 THR A N 1
ATOM 728 C CA . THR A 1 91 ? -18.141 -0.206 5.952 1.00 77.44 91 THR A CA 1
ATOM 729 C C . THR A 1 91 ? -18.605 1.140 5.404 1.00 77.44 91 THR A C 1
ATOM 731 O O . THR A 1 91 ? -18.303 1.465 4.259 1.00 77.44 91 THR A O 1
ATOM 734 N N . THR A 1 92 ? -19.293 1.954 6.214 1.00 79.81 92 THR A N 1
ATOM 735 C CA . THR A 1 92 ? -19.738 3.301 5.816 1.00 79.81 92 THR A CA 1
ATOM 736 C C . THR A 1 92 ? -18.569 4.266 5.602 1.00 79.81 92 THR A C 1
ATOM 738 O O . THR A 1 92 ? -18.674 5.219 4.832 1.00 79.81 92 THR A O 1
ATOM 741 N N . PHE A 1 93 ? -17.423 3.990 6.224 1.00 80.81 93 PHE A N 1
ATOM 742 C CA . PHE A 1 93 ? -16.224 4.817 6.142 1.00 80.81 93 PHE A CA 1
ATOM 743 C C . PHE A 1 93 ? -15.268 4.410 5.020 1.00 80.81 93 PHE A C 1
ATOM 745 O O . PHE A 1 93 ? -14.398 5.204 4.661 1.00 80.81 93 PHE A O 1
ATOM 752 N N . LEU A 1 94 ? -15.459 3.231 4.419 1.00 84.94 94 LEU A N 1
ATOM 753 C CA . LEU A 1 94 ? -14.619 2.749 3.320 1.00 84.94 94 LEU A CA 1
ATOM 754 C C . LEU A 1 94 ? -14.618 3.726 2.137 1.00 84.94 94 LEU A C 1
ATOM 756 O O . LEU A 1 94 ? -13.557 4.119 1.658 1.00 84.94 94 LEU A O 1
ATOM 760 N N . ALA A 1 95 ? -15.803 4.172 1.709 1.00 81.31 95 ALA A N 1
ATOM 761 C CA . ALA A 1 95 ? -15.930 5.124 0.606 1.00 81.31 95 ALA A CA 1
ATOM 762 C C . ALA A 1 95 ? -15.372 6.511 0.967 1.00 81.31 95 ALA A C 1
ATOM 764 O O . ALA A 1 95 ? -14.757 7.167 0.131 1.00 81.31 95 ALA A O 1
ATOM 765 N N . LYS A 1 96 ? -15.553 6.945 2.222 1.00 87.81 96 LYS A N 1
ATOM 766 C CA . LYS A 1 96 ? -15.118 8.267 2.692 1.00 87.81 96 LYS A CA 1
ATOM 767 C C . LYS A 1 96 ? -13.594 8.421 2.685 1.00 87.81 96 LYS A C 1
ATOM 769 O O . LYS A 1 96 ? -13.103 9.473 2.298 1.00 87.81 96 LYS A O 1
ATOM 774 N N . PHE A 1 97 ? -12.870 7.390 3.114 1.00 87.38 97 PHE A N 1
ATOM 775 C CA . PHE A 1 97 ? -11.411 7.411 3.278 1.00 87.38 97 PHE A CA 1
ATOM 776 C C . PHE A 1 97 ? -10.662 6.716 2.132 1.00 87.38 97 PHE A C 1
ATOM 778 O O . PHE A 1 97 ? -9.533 6.271 2.301 1.00 87.38 97 PHE A O 1
ATOM 785 N N . GLN A 1 98 ? -11.293 6.598 0.958 1.00 89.06 98 GLN A N 1
ATOM 786 C CA . GLN A 1 98 ? -10.663 6.059 -0.253 1.00 89.06 98 GLN A CA 1
ATOM 787 C C . GLN A 1 98 ? -10.071 4.648 -0.075 1.00 89.06 98 GLN A C 1
ATOM 789 O O . GLN A 1 98 ? -8.996 4.334 -0.591 1.00 89.06 98 GLN A O 1
ATOM 794 N N . PHE A 1 99 ? -10.776 3.767 0.638 1.00 92.12 99 PHE A N 1
ATOM 795 C CA . PHE A 1 99 ? -10.429 2.350 0.645 1.00 92.12 99 PHE A CA 1
ATOM 796 C C . PHE A 1 99 ? -10.741 1.752 -0.728 1.00 92.12 99 PHE A C 1
ATOM 798 O O . PHE A 1 99 ? -11.899 1.519 -1.081 1.00 92.12 99 PHE A O 1
ATOM 805 N N . ASN A 1 100 ? -9.698 1.463 -1.501 1.00 94.56 100 ASN A N 1
ATOM 806 C CA . ASN A 1 100 ? -9.835 0.897 -2.834 1.00 94.56 100 ASN A CA 1
ATOM 807 C C . ASN A 1 100 ? -9.842 -0.624 -2.747 1.00 94.56 100 ASN A C 1
ATOM 809 O O . ASN A 1 100 ? -8.838 -1.239 -2.382 1.00 94.56 100 ASN A O 1
ATOM 813 N N . LYS A 1 101 ? -10.981 -1.238 -3.070 1.00 94.12 101 LYS A N 1
ATOM 814 C CA . LYS A 1 101 ? -11.118 -2.694 -3.055 1.00 94.12 101 LYS A CA 1
ATOM 815 C C . LYS A 1 101 ? -10.201 -3.321 -4.105 1.00 94.12 101 LYS A C 1
ATOM 817 O O . LYS A 1 101 ? -10.207 -2.917 -5.267 1.00 94.12 101 LYS A O 1
ATOM 822 N N . VAL A 1 102 ? -9.433 -4.325 -3.695 1.00 92.25 102 VAL A N 1
ATOM 823 C CA . VAL A 1 102 ? -8.600 -5.117 -4.599 1.00 92.25 102 VAL A CA 1
ATOM 824 C C . VAL A 1 102 ? -9.474 -6.193 -5.225 1.00 92.25 102 VAL A C 1
ATOM 826 O O . VAL A 1 102 ? -9.927 -7.126 -4.558 1.00 92.25 102 VAL A O 1
ATOM 829 N N . ASP A 1 103 ? -9.705 -6.069 -6.525 1.00 86.94 103 ASP A N 1
ATOM 830 C CA . ASP A 1 103 ? -10.362 -7.125 -7.280 1.00 86.94 103 ASP A CA 1
ATOM 831 C C . ASP A 1 103 ? -9.414 -8.301 -7.504 1.00 86.94 103 ASP A C 1
ATOM 833 O O . ASP A 1 103 ? -8.214 -8.127 -7.736 1.00 86.94 103 ASP A O 1
ATOM 837 N N . ARG A 1 104 ? -9.969 -9.517 -7.495 1.00 73.75 104 ARG A N 1
ATOM 838 C CA . ARG A 1 104 ? -9.221 -10.715 -7.884 1.00 73.75 104 ARG A CA 1
ATOM 839 C C . ARG A 1 104 ? -8.786 -10.572 -9.344 1.00 73.75 104 ARG A C 1
ATOM 841 O O . ARG A 1 104 ? -9.631 -10.454 -10.229 1.00 73.75 104 ARG A O 1
ATOM 848 N N . MET A 1 105 ? -7.481 -10.602 -9.591 1.00 70.81 105 MET A N 1
ATOM 849 C CA . MET A 1 105 ? -6.918 -10.809 -10.923 1.00 70.81 105 MET A CA 1
ATOM 850 C C . MET A 1 105 ? -6.120 -12.109 -10.899 1.00 70.81 105 MET A C 1
ATOM 852 O O . MET A 1 105 ? -5.375 -12.358 -9.956 1.00 70.81 105 MET A O 1
ATOM 856 N N . GLU A 1 106 ? -6.292 -12.944 -11.921 1.00 61.62 106 GLU A N 1
ATOM 857 C CA . GLU A 1 106 ? -5.778 -14.324 -11.969 1.00 61.62 106 GLU A CA 1
ATOM 858 C C . GLU A 1 106 ? -4.251 -14.445 -12.134 1.00 61.62 106 GLU A C 1
ATOM 860 O O . GLU A 1 106 ? -3.720 -15.541 -12.263 1.00 61.62 106 GLU A O 1
ATOM 865 N N . GLU A 1 107 ? -3.508 -13.342 -12.096 1.00 60.84 107 GLU A N 1
ATOM 866 C CA . GLU A 1 107 ? -2.082 -13.333 -12.415 1.00 60.84 107 GLU A CA 1
ATOM 867 C C . GLU A 1 107 ? -1.275 -12.893 -11.184 1.00 60.84 107 GLU A C 1
ATOM 869 O O . GLU A 1 107 ? -0.940 -11.717 -11.045 1.00 60.84 107 GLU A O 1
ATOM 874 N N . ILE A 1 108 ? -0.943 -13.812 -10.265 1.00 55.62 108 ILE A N 1
ATOM 875 C CA . ILE A 1 108 ? 0.129 -13.543 -9.287 1.00 55.62 108 ILE A CA 1
ATOM 876 C C . ILE A 1 108 ? 1.435 -13.558 -10.072 1.00 55.62 108 ILE A C 1
ATOM 878 O O . ILE A 1 108 ? 2.043 -14.599 -10.311 1.00 55.62 108 ILE A O 1
ATOM 882 N N . VAL A 1 109 ? 1.819 -12.377 -10.536 1.00 68.38 109 VAL A N 1
ATOM 883 C CA . VAL A 1 109 ? 3.016 -12.193 -11.334 1.00 68.38 109 VAL A CA 1
ATOM 884 C C . VAL A 1 109 ? 4.191 -11.922 -10.394 1.00 68.38 109 VAL A C 1
ATOM 886 O O . VAL A 1 109 ? 4.085 -11.119 -9.469 1.00 68.38 109 VAL A O 1
ATOM 889 N N . ASP A 1 110 ? 5.309 -12.607 -10.621 1.00 83.56 110 ASP A N 1
ATOM 890 C CA . ASP A 1 110 ? 6.600 -12.324 -9.987 1.00 83.56 110 ASP A CA 1
ATOM 891 C C . ASP A 1 110 ? 6.927 -10.813 -10.017 1.00 83.56 110 ASP A C 1
ATOM 893 O O . ASP A 1 110 ? 6.624 -10.126 -11.002 1.00 83.56 110 ASP A O 1
ATOM 897 N N . ALA A 1 111 ? 7.557 -10.291 -8.955 1.00 84.69 111 ALA A N 1
ATOM 898 C CA . ALA A 1 111 ? 7.906 -8.873 -8.842 1.00 84.69 111 ALA A CA 1
ATOM 899 C C . ALA A 1 111 ? 8.739 -8.381 -10.039 1.00 84.69 111 ALA A C 1
ATOM 901 O O . ALA A 1 111 ? 8.467 -7.308 -10.581 1.00 84.69 111 ALA A O 1
ATOM 902 N N . ALA A 1 112 ? 9.684 -9.184 -10.533 1.00 87.00 112 ALA A N 1
ATOM 903 C CA . ALA A 1 112 ? 10.501 -8.846 -11.694 1.00 87.00 112 ALA A CA 1
ATOM 904 C C . ALA A 1 112 ? 9.650 -8.643 -12.958 1.00 87.00 112 ALA A C 1
ATOM 906 O O . ALA A 1 112 ? 9.909 -7.749 -13.769 1.00 87.00 112 ALA A O 1
ATOM 907 N N . ILE A 1 113 ? 8.598 -9.446 -13.128 1.00 88.94 113 ILE A N 1
ATOM 908 C CA . ILE A 1 113 ? 7.687 -9.310 -14.264 1.00 88.94 113 ILE A CA 1
ATOM 909 C C . ILE A 1 113 ? 6.781 -8.087 -14.072 1.00 88.94 113 ILE A C 1
ATOM 911 O O . ILE A 1 113 ? 6.534 -7.386 -15.056 1.00 88.94 113 ILE A O 1
ATOM 915 N N . ILE A 1 114 ? 6.325 -7.798 -12.843 1.00 90.75 114 ILE A N 1
ATOM 916 C CA . ILE A 1 114 ? 5.582 -6.566 -12.531 1.00 90.75 114 ILE A CA 1
ATOM 917 C C . ILE A 1 114 ? 6.389 -5.346 -12.980 1.00 90.75 114 ILE A C 1
ATOM 919 O O . ILE A 1 114 ? 5.889 -4.553 -13.780 1.00 90.75 114 ILE A O 1
ATOM 923 N N . PHE A 1 115 ? 7.647 -5.232 -12.546 1.00 93.00 115 PHE A N 1
ATOM 924 C CA . PHE A 1 115 ? 8.505 -4.108 -12.923 1.00 93.00 115 PHE A CA 1
ATOM 925 C C . PHE A 1 115 ? 8.721 -4.033 -14.429 1.00 93.00 115 PHE A C 1
ATOM 927 O O . PHE A 1 115 ? 8.454 -2.997 -15.031 1.00 93.00 115 PHE A O 1
ATOM 934 N N . ARG A 1 116 ? 9.115 -5.138 -15.070 1.00 91.94 116 ARG A N 1
ATOM 935 C CA . ARG A 1 116 ? 9.363 -5.163 -16.519 1.00 91.94 116 ARG A CA 1
ATOM 936 C C . ARG A 1 116 ? 8.133 -4.748 -17.332 1.00 91.94 116 ARG A C 1
ATOM 938 O O . ARG A 1 116 ? 8.248 -3.994 -18.303 1.00 91.94 116 ARG A O 1
ATOM 945 N N . ARG A 1 117 ? 6.951 -5.259 -16.971 1.00 92.56 117 ARG A N 1
ATOM 946 C CA . ARG A 1 117 ? 5.708 -4.998 -17.710 1.00 92.56 117 ARG A CA 1
ATOM 947 C C . ARG A 1 117 ? 5.192 -3.587 -17.462 1.00 92.56 117 ARG A C 1
ATOM 949 O O . ARG A 1 117 ? 4.885 -2.905 -18.436 1.00 92.56 117 ARG A O 1
ATOM 956 N N . TYR A 1 118 ? 5.144 -3.142 -16.210 1.00 95.00 118 TYR A N 1
ATOM 957 C CA . TYR A 1 118 ? 4.355 -1.972 -15.821 1.00 95.00 118 TYR A CA 1
ATOM 958 C C . TYR A 1 118 ? 5.166 -0.749 -15.417 1.00 95.00 118 TYR A C 1
ATOM 960 O O . TYR A 1 118 ? 4.574 0.317 -15.312 1.00 95.00 118 TYR A O 1
ATOM 968 N N . PHE A 1 119 ? 6.481 -0.857 -15.224 1.00 96.06 119 PHE A N 1
ATOM 969 C CA . PHE A 1 119 ? 7.283 0.258 -14.733 1.00 96.06 119 PHE A CA 1
ATOM 970 C C . PHE A 1 119 ? 8.452 0.608 -15.660 1.00 96.06 119 PHE A C 1
ATOM 972 O O . PHE A 1 119 ? 9.058 -0.256 -16.294 1.00 96.06 119 PHE A O 1
ATOM 979 N N . ASN A 1 120 ? 8.773 1.897 -15.721 1.00 95.38 120 ASN A N 1
ATOM 980 C CA . ASN A 1 120 ? 9.997 2.442 -16.289 1.00 95.38 120 ASN A CA 1
ATOM 981 C C . ASN A 1 120 ? 10.992 2.694 -15.153 1.00 95.38 120 ASN A C 1
ATOM 983 O O . ASN A 1 120 ? 10.633 3.280 -14.132 1.00 95.38 120 ASN A O 1
ATOM 987 N N . LYS A 1 121 ? 12.239 2.250 -15.312 1.00 93.94 121 LYS A N 1
ATOM 988 C CA . LYS A 1 121 ? 13.296 2.480 -14.320 1.00 93.94 121 LYS A CA 1
ATOM 989 C C . LYS A 1 121 ? 13.940 3.848 -14.547 1.00 93.94 121 LYS A C 1
ATOM 991 O O . LYS A 1 121 ? 14.341 4.153 -15.666 1.00 93.94 121 LYS A O 1
ATOM 996 N N . THR A 1 122 ? 14.098 4.627 -13.483 1.00 90.56 122 THR A N 1
ATOM 997 C CA . THR A 1 122 ? 14.950 5.824 -13.434 1.00 90.56 122 THR A CA 1
ATOM 998 C C . THR A 1 122 ? 16.040 5.629 -12.370 1.00 90.56 122 THR A C 1
ATOM 1000 O O . THR A 1 122 ? 16.015 4.620 -11.656 1.00 90.56 122 THR A O 1
ATOM 1003 N N . PRO A 1 123 ? 17.026 6.539 -12.248 1.00 88.00 123 PRO A N 1
ATOM 1004 C CA . PRO A 1 123 ? 18.069 6.415 -11.226 1.00 88.00 123 PRO A CA 1
ATOM 1005 C C . PRO A 1 123 ? 17.535 6.370 -9.786 1.00 88.00 123 PRO A C 1
ATOM 1007 O O . PRO A 1 123 ? 18.152 5.755 -8.920 1.00 88.00 123 PRO A O 1
ATOM 1010 N N . GLU A 1 124 ? 16.388 7.002 -9.530 1.00 89.50 124 GLU A N 1
ATOM 1011 C CA . GLU A 1 124 ? 15.867 7.199 -8.173 1.00 89.50 124 GLU A CA 1
ATOM 1012 C C . GLU A 1 124 ? 14.610 6.379 -7.870 1.00 89.50 124 GLU A C 1
ATOM 1014 O O . GLU A 1 124 ? 14.346 6.060 -6.708 1.00 89.50 124 GLU A O 1
ATOM 1019 N N . ASN A 1 125 ? 13.828 6.021 -8.893 1.00 94.06 125 ASN A N 1
ATOM 1020 C CA . ASN A 1 125 ? 12.522 5.391 -8.724 1.00 94.06 125 ASN A CA 1
ATOM 1021 C C . ASN A 1 125 ? 12.182 4.467 -9.905 1.00 94.06 125 ASN A C 1
ATOM 1023 O O . ASN A 1 125 ? 12.732 4.574 -11.000 1.00 94.06 125 ASN A O 1
ATOM 1027 N N . TYR A 1 126 ? 11.199 3.598 -9.703 1.00 95.56 126 TYR A N 1
ATOM 1028 C CA . TYR A 1 126 ? 10.423 3.013 -10.791 1.00 95.56 126 TYR A CA 1
ATOM 1029 C C . TYR A 1 126 ? 9.118 3.786 -10.948 1.00 95.56 126 TYR A C 1
ATOM 1031 O O . TYR A 1 126 ? 8.414 4.004 -9.965 1.00 95.56 126 TYR A O 1
ATOM 1039 N N . TRP A 1 127 ? 8.784 4.156 -12.178 1.00 96.19 127 TRP A N 1
ATOM 1040 C CA . TRP A 1 127 ? 7.604 4.940 -12.531 1.00 96.19 127 TRP A CA 1
ATOM 1041 C C . TRP A 1 127 ? 6.602 4.081 -13.275 1.00 96.19 127 TRP A C 1
ATOM 1043 O O . TRP A 1 127 ? 6.978 3.387 -14.218 1.00 96.19 127 TRP A O 1
ATOM 1053 N N . LEU A 1 128 ? 5.339 4.106 -12.862 1.00 96.19 128 LEU A N 1
ATOM 1054 C CA . LEU A 1 128 ? 4.289 3.392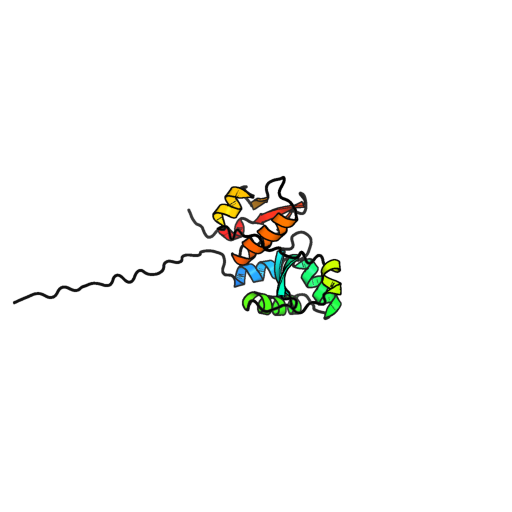 -13.574 1.00 96.19 128 LEU A CA 1
ATOM 1055 C C . LEU A 1 128 ? 4.168 3.923 -15.011 1.00 96.19 128 LEU A C 1
ATOM 1057 O O . LEU A 1 128 ? 4.159 5.128 -15.233 1.00 96.19 128 LEU A O 1
ATOM 1061 N N . LYS A 1 129 ? 4.077 3.016 -15.983 1.00 95.25 129 LYS A N 1
ATOM 1062 C CA . LYS A 1 129 ? 3.858 3.356 -17.392 1.00 95.25 129 LYS A CA 1
ATOM 1063 C C . LYS A 1 129 ? 2.465 3.952 -17.604 1.00 95.25 129 LYS A C 1
ATOM 1065 O O . LYS A 1 129 ? 1.501 3.550 -16.948 1.00 95.25 129 LYS A O 1
ATOM 1070 N N . ASP A 1 130 ? 2.359 4.838 -18.586 1.00 93.44 130 ASP A N 1
ATOM 1071 C CA . ASP A 1 130 ? 1.084 5.419 -19.002 1.00 93.44 130 ASP A CA 1
ATOM 1072 C C . ASP A 1 130 ? 0.096 4.359 -19.513 1.00 93.44 130 ASP A C 1
ATOM 1074 O O . ASP A 1 130 ? 0.469 3.268 -19.950 1.00 93.44 130 ASP A O 1
ATOM 1078 N N . GLY A 1 131 ? -1.198 4.683 -19.451 1.00 92.44 131 GLY A N 1
ATOM 1079 C CA . GLY A 1 131 ? -2.277 3.812 -19.932 1.00 92.44 131 GLY A CA 1
ATOM 1080 C C . GLY A 1 131 ? -2.677 2.680 -18.976 1.00 92.44 131 GLY A C 1
ATOM 1081 O O . GLY A 1 131 ? -3.594 1.916 -19.278 1.00 92.44 131 GLY A O 1
ATOM 1082 N N . VAL A 1 132 ? -2.052 2.567 -17.799 1.00 92.75 132 VAL A N 1
ATOM 1083 C CA . VAL A 1 132 ? -2.473 1.606 -16.768 1.00 92.75 132 VAL A CA 1
ATOM 1084 C C . VAL A 1 132 ? -3.725 2.116 -16.047 1.00 92.75 132 VAL A C 1
ATOM 1086 O O . VAL A 1 132 ? -3.686 3.119 -15.339 1.00 92.75 132 VAL A O 1
ATOM 1089 N N . SER A 1 133 ? -4.840 1.392 -16.188 1.00 92.69 133 SER A N 1
ATOM 1090 C CA . SER A 1 133 ? -6.117 1.714 -15.523 1.00 92.69 133 SER A CA 1
ATOM 1091 C C . SER A 1 133 ? -6.008 1.740 -13.992 1.00 92.69 133 SER A C 1
ATOM 1093 O O . SER A 1 133 ? -5.280 0.923 -13.427 1.00 92.69 133 SER A O 1
ATOM 1095 N N . ASP A 1 134 ? -6.815 2.557 -13.310 1.00 91.50 134 ASP A N 1
ATOM 1096 C CA . ASP A 1 134 ? -6.824 2.659 -11.838 1.00 91.50 134 ASP A CA 1
ATOM 1097 C C . ASP A 1 134 ? -7.070 1.320 -11.139 1.00 91.50 134 ASP A C 1
ATOM 1099 O O . ASP A 1 134 ? -6.363 0.960 -10.200 1.00 91.50 134 ASP A O 1
ATOM 1103 N N . ARG A 1 135 ? -7.994 0.512 -11.669 1.00 92.12 135 ARG A N 1
ATOM 1104 C CA . ARG A 1 135 ? -8.247 -0.851 -11.181 1.00 92.12 135 ARG A CA 1
ATOM 1105 C C . ARG A 1 135 ? -6.977 -1.710 -11.190 1.00 92.12 135 ARG A C 1
ATOM 1107 O O . ARG A 1 135 ? -6.708 -2.450 -10.248 1.00 92.12 135 ARG A O 1
ATOM 1114 N N . LYS A 1 136 ? -6.176 -1.605 -12.255 1.00 91.88 136 LYS A N 1
ATOM 1115 C CA . LYS A 1 136 ? -4.886 -2.296 -12.361 1.00 91.88 136 LYS A CA 1
ATOM 1116 C C . LYS A 1 136 ? -3.847 -1.674 -11.425 1.00 91.88 136 LYS A C 1
ATOM 1118 O O . LYS A 1 136 ? -3.088 -2.429 -10.834 1.00 91.88 136 LYS A O 1
ATOM 1123 N N . LYS A 1 137 ? -3.836 -0.350 -11.222 1.00 93.44 137 LYS A N 1
ATOM 1124 C CA . LYS A 1 137 ? -2.954 0.303 -10.233 1.00 93.44 137 LYS A CA 1
ATOM 1125 C C . LYS A 1 137 ? -3.181 -0.256 -8.831 1.00 93.44 137 LYS A C 1
ATOM 1127 O O . LYS A 1 137 ? -2.223 -0.675 -8.196 1.00 93.44 137 LYS A O 1
ATOM 1132 N N . VAL A 1 138 ? -4.436 -0.337 -8.386 1.00 94.56 138 VAL A N 1
ATOM 1133 C CA . VAL A 1 138 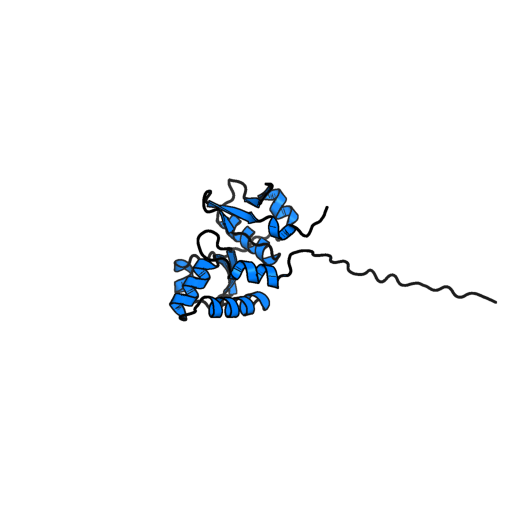? -4.814 -0.902 -7.076 1.00 94.56 138 VAL A CA 1
ATOM 1134 C C . VAL A 1 138 ? -4.310 -2.338 -6.934 1.00 94.56 138 VAL A C 1
ATOM 1136 O O . VAL A 1 138 ? -3.712 -2.691 -5.918 1.00 94.56 138 VAL A O 1
ATOM 1139 N N . TYR A 1 139 ? -4.477 -3.149 -7.981 1.00 93.12 139 TYR A N 1
ATOM 1140 C CA . TYR A 1 139 ? -3.943 -4.507 -8.015 1.00 93.12 139 TYR A CA 1
ATOM 1141 C C . TYR A 1 139 ? -2.412 -4.552 -7.883 1.00 93.12 139 TYR A C 1
ATOM 1143 O O . TYR A 1 139 ? -1.884 -5.315 -7.076 1.00 93.12 139 TYR A O 1
ATOM 1151 N N . LEU A 1 140 ? -1.697 -3.724 -8.650 1.00 93.81 140 LEU A N 1
ATOM 1152 C CA . LEU A 1 140 ? -0.234 -3.656 -8.616 1.00 93.81 140 LEU A CA 1
ATOM 1153 C C . LEU A 1 140 ? 0.277 -3.220 -7.242 1.00 93.81 140 LEU A C 1
ATOM 1155 O O . LEU A 1 140 ? 1.223 -3.817 -6.740 1.00 93.81 140 LEU A O 1
ATOM 1159 N N . ILE A 1 141 ? -0.365 -2.232 -6.616 1.00 95.00 141 ILE A N 1
ATOM 1160 C CA . ILE A 1 141 ? -0.016 -1.779 -5.265 1.00 95.00 141 ILE A CA 1
ATOM 1161 C C . ILE A 1 141 ? -0.157 -2.927 -4.265 1.00 95.00 141 ILE A C 1
ATOM 1163 O O . ILE A 1 141 ? 0.760 -3.159 -3.481 1.00 95.00 141 ILE A O 1
ATOM 1167 N N . ASN A 1 142 ? -1.265 -3.674 -4.320 1.00 94.06 142 ASN A N 1
ATOM 1168 C CA . ASN A 1 142 ? -1.450 -4.843 -3.466 1.00 94.06 142 ASN A CA 1
ATOM 1169 C C . ASN A 1 142 ? -0.347 -5.887 -3.690 1.00 94.06 142 ASN A C 1
ATOM 1171 O O . ASN A 1 142 ? 0.287 -6.326 -2.737 1.00 94.06 142 ASN A O 1
ATOM 1175 N N . ALA A 1 143 ? -0.095 -6.254 -4.950 1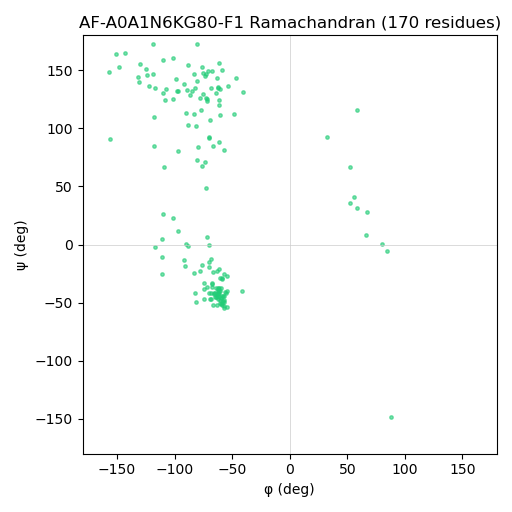.00 92.25 143 ALA A N 1
ATOM 1176 C CA . ALA A 1 143 ? 0.895 -7.268 -5.296 1.00 92.25 143 ALA A CA 1
ATOM 1177 C C . ALA A 1 143 ? 2.319 -6.869 -4.872 1.00 92.25 143 ALA A C 1
ATOM 1179 O O . ALA A 1 143 ? 3.075 -7.714 -4.402 1.00 92.25 143 ALA A O 1
ATOM 1180 N N . LEU A 1 144 ? 2.686 -5.590 -5.005 1.00 92.88 144 LEU A N 1
ATOM 1181 C CA . LEU A 1 144 ? 3.961 -5.061 -4.517 1.00 92.88 144 LEU A CA 1
ATOM 1182 C C . LEU A 1 144 ? 4.036 -5.125 -2.987 1.00 92.88 144 LEU A C 1
ATOM 1184 O O . LEU A 1 144 ? 5.029 -5.609 -2.445 1.00 92.88 144 LEU A O 1
ATOM 1188 N N . PHE A 1 145 ? 2.970 -4.721 -2.292 1.00 92.00 145 PHE A N 1
ATOM 1189 C CA . PHE A 1 145 ? 2.916 -4.748 -0.831 1.00 92.00 145 PHE A CA 1
ATOM 1190 C C . PHE A 1 145 ? 3.055 -6.175 -0.275 1.00 92.00 145 PHE A C 1
ATOM 1192 O O . PHE A 1 145 ? 3.812 -6.390 0.670 1.00 92.00 145 PHE A O 1
ATOM 1199 N N . ASP A 1 146 ? 2.429 -7.168 -0.917 1.00 88.81 146 ASP A N 1
ATOM 1200 C CA . ASP A 1 146 ? 2.562 -8.596 -0.579 1.00 88.81 146 ASP A CA 1
ATOM 1201 C C . ASP A 1 146 ? 4.004 -9.120 -0.737 1.00 88.81 146 ASP A C 1
ATOM 1203 O O . ASP A 1 146 ? 4.380 -10.136 -0.147 1.00 88.81 146 ASP A O 1
ATOM 1207 N N . LYS A 1 147 ? 4.833 -8.425 -1.525 1.00 89.44 147 LYS A N 1
ATOM 1208 C CA . LYS A 1 147 ? 6.268 -8.693 -1.706 1.00 89.44 147 LYS A CA 1
ATOM 1209 C C . LYS A 1 147 ? 7.160 -7.809 -0.831 1.00 89.44 147 LYS A C 1
ATOM 1211 O O . LYS A 1 147 ? 8.371 -7.811 -1.021 1.00 89.44 147 LYS A O 1
ATOM 1216 N N . ASN A 1 148 ? 6.588 -7.089 0.137 1.00 90.31 148 ASN A N 1
ATOM 1217 C CA . ASN A 1 148 ? 7.271 -6.093 0.969 1.00 90.31 148 ASN A CA 1
ATOM 1218 C C . ASN A 1 148 ? 7.908 -4.954 0.153 1.00 90.31 148 ASN A C 1
ATOM 1220 O O . ASN A 1 148 ? 8.929 -4.400 0.549 1.00 90.31 148 ASN A O 1
ATOM 1224 N N . ILE A 1 149 ? 7.303 -4.598 -0.981 1.00 92.50 149 ILE A N 1
ATOM 1225 C CA . ILE A 1 149 ? 7.718 -3.470 -1.813 1.00 92.50 149 ILE A CA 1
ATOM 1226 C C . ILE A 1 149 ? 6.684 -2.360 -1.664 1.00 92.50 149 ILE A C 1
ATOM 1228 O O . ILE A 1 149 ? 5.491 -2.554 -1.906 1.00 92.50 149 ILE A O 1
ATOM 1232 N N . VAL A 1 150 ? 7.137 -1.172 -1.282 1.00 93.62 150 VAL A N 1
ATOM 1233 C CA . VAL A 1 150 ? 6.268 -0.033 -1.000 1.00 93.62 150 VAL A CA 1
ATOM 1234 C C . VAL A 1 150 ? 6.212 0.911 -2.178 1.00 93.62 150 VAL A C 1
ATOM 1236 O O . VAL A 1 150 ? 7.197 1.172 -2.868 1.00 93.62 150 VAL A O 1
ATOM 1239 N N . SER A 1 151 ? 5.022 1.449 -2.389 1.00 95.44 151 SER A N 1
ATOM 1240 C CA . SER A 1 151 ? 4.742 2.399 -3.450 1.00 95.44 151 SER A CA 1
ATOM 1241 C C . SER A 1 151 ? 4.010 3.606 -2.881 1.00 95.44 151 SER A C 1
ATOM 1243 O O . SER A 1 151 ? 3.380 3.530 -1.821 1.00 95.44 151 SER A O 1
ATOM 1245 N N . ARG A 1 152 ? 4.131 4.737 -3.569 1.00 95.31 152 ARG A N 1
ATOM 1246 C CA . ARG A 1 152 ? 3.448 5.991 -3.240 1.00 95.31 152 ARG A CA 1
ATOM 1247 C C . ARG A 1 152 ? 3.051 6.711 -4.519 1.00 95.31 152 ARG A C 1
ATOM 1249 O O . ARG A 1 152 ? 3.557 6.383 -5.591 1.00 95.31 152 ARG A O 1
ATOM 1256 N N . ILE A 1 153 ? 2.165 7.689 -4.399 1.00 93.12 153 ILE A N 1
ATOM 1257 C CA . ILE A 1 153 ? 1.941 8.653 -5.474 1.00 93.12 153 ILE A CA 1
ATOM 1258 C C . ILE A 1 153 ? 3.023 9.727 -5.379 1.00 93.12 153 ILE A C 1
ATOM 1260 O O . ILE A 1 153 ? 3.382 10.187 -4.290 1.00 93.12 153 ILE A O 1
ATOM 1264 N N . ASP A 1 154 ? 3.597 10.055 -6.523 1.00 89.94 154 ASP A N 1
ATOM 1265 C CA . ASP A 1 154 ? 4.415 11.239 -6.695 1.00 89.94 154 ASP A CA 1
ATOM 1266 C C . ASP A 1 154 ? 3.507 12.475 -6.759 1.00 89.94 154 ASP A C 1
ATOM 1268 O O . ASP A 1 154 ? 2.496 12.478 -7.458 1.00 89.94 154 ASP A O 1
ATOM 1272 N N . ASP A 1 155 ? 3.815 13.496 -5.969 1.00 81.88 155 ASP A N 1
ATOM 1273 C CA . ASP A 1 155 ? 2.932 14.642 -5.738 1.00 81.88 155 ASP A CA 1
ATOM 1274 C C . ASP A 1 155 ? 2.936 15.6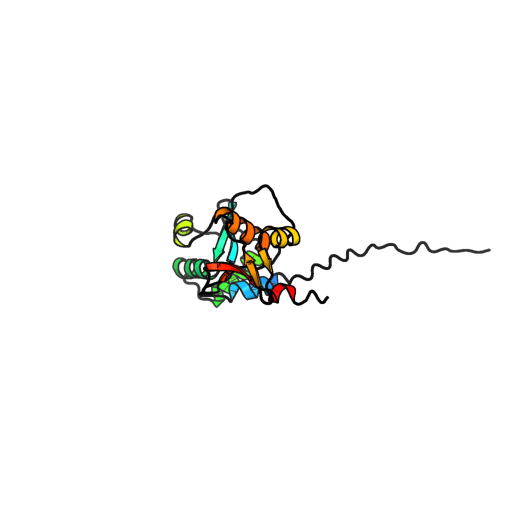55 -6.883 1.00 81.88 155 ASP A C 1
ATOM 1276 O O . ASP A 1 155 ? 1.955 16.382 -7.044 1.00 81.88 155 ASP A O 1
ATOM 1280 N N . GLU A 1 156 ? 3.996 15.682 -7.690 1.00 83.12 156 GLU A N 1
ATOM 1281 C CA . GLU A 1 156 ? 4.086 16.535 -8.875 1.00 83.12 156 GLU A CA 1
ATOM 1282 C C . GLU A 1 156 ? 3.353 15.914 -10.066 1.00 83.12 156 GLU A C 1
ATOM 1284 O O . GLU A 1 156 ? 2.534 16.559 -10.718 1.00 83.12 156 GLU A O 1
ATOM 1289 N N . SER A 1 157 ? 3.623 14.640 -10.346 1.00 84.88 157 SER A N 1
ATOM 1290 C CA . SER A 1 157 ? 3.103 13.956 -11.535 1.00 84.88 157 SER A CA 1
ATOM 1291 C C . SER A 1 157 ? 1.769 13.235 -11.325 1.00 84.88 157 SER A C 1
ATOM 1293 O O . SER A 1 157 ? 1.129 12.835 -12.297 1.00 84.88 157 SER A O 1
ATOM 1295 N N . GLY A 1 158 ? 1.384 12.961 -10.074 1.00 85.88 158 GLY A N 1
ATOM 1296 C CA . GLY A 1 158 ? 0.273 12.063 -9.745 1.00 85.88 158 GLY A CA 1
ATOM 1297 C C . GLY A 1 158 ? 0.524 10.593 -10.114 1.00 85.88 158 GLY A C 1
ATOM 1298 O O . GLY A 1 158 ? -0.392 9.769 -10.035 1.00 85.88 158 GLY A O 1
ATOM 1299 N N . SER A 1 159 ? 1.744 10.238 -10.527 1.00 90.69 159 SER A N 1
ATOM 1300 C CA . SER A 1 159 ? 2.087 8.886 -10.964 1.00 90.69 159 SER A CA 1
ATOM 1301 C C . SER A 1 159 ? 2.412 7.974 -9.788 1.00 90.69 159 SER A C 1
ATOM 1303 O O . SER A 1 159 ? 2.979 8.388 -8.779 1.00 90.69 159 SER A O 1
ATOM 1305 N N . LEU A 1 160 ? 2.079 6.690 -9.929 1.00 95.19 160 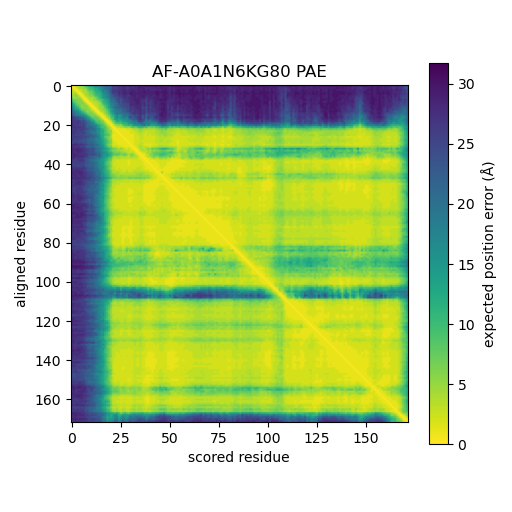LEU A N 1
ATOM 1306 C CA . LEU A 1 160 ? 2.508 5.673 -8.975 1.00 95.19 160 LEU A CA 1
ATOM 1307 C C . LEU A 1 160 ? 4.008 5.418 -9.143 1.00 95.19 160 LEU A C 1
ATOM 1309 O O . LEU A 1 160 ? 4.461 5.060 -10.233 1.00 95.19 160 LEU A O 1
ATOM 1313 N N . ILE A 1 161 ? 4.752 5.539 -8.048 1.00 95.88 161 ILE A N 1
ATOM 1314 C CA . ILE A 1 161 ? 6.191 5.297 -8.018 1.00 95.88 161 ILE A CA 1
ATOM 1315 C C . ILE A 1 161 ? 6.578 4.264 -6.961 1.00 95.88 161 ILE A C 1
ATOM 1317 O O . ILE A 1 161 ? 5.939 4.131 -5.913 1.00 95.88 161 ILE A O 1
ATOM 1321 N N . VAL A 1 162 ? 7.670 3.551 -7.230 1.00 95.50 162 VAL A N 1
ATOM 1322 C CA . VAL A 1 162 ? 8.346 2.656 -6.283 1.00 95.50 162 VAL A CA 1
ATOM 1323 C C . VAL A 1 162 ? 9.762 3.184 -6.042 1.00 95.50 162 VAL A C 1
ATOM 1325 O O . VAL A 1 162 ? 10.600 3.112 -6.947 1.00 95.50 162 VAL A O 1
ATOM 1328 N N . PRO A 1 163 ? 10.049 3.723 -4.845 1.00 92.62 163 PRO A N 1
ATOM 1329 C CA . PRO A 1 163 ? 11.368 4.261 -4.531 1.00 92.62 163 PRO A CA 1
ATOM 1330 C C . PRO A 1 163 ? 12.502 3.238 -4.574 1.00 92.62 163 PRO A C 1
ATOM 1332 O O . PRO A 1 163 ? 12.389 2.163 -3.985 1.00 92.62 163 PRO A O 1
ATOM 1335 N N . TYR A 1 164 ? 13.629 3.602 -5.195 1.00 89.88 164 TYR A N 1
ATOM 1336 C CA . TYR A 1 164 ? 14.744 2.675 -5.420 1.00 89.88 164 TYR A CA 1
ATOM 1337 C C . TYR A 1 164 ? 15.503 2.284 -4.143 1.00 89.88 164 TYR A C 1
ATOM 1339 O O . TYR A 1 164 ? 16.192 1.269 -4.118 1.00 89.88 164 TYR A O 1
ATOM 1347 N N . TRP A 1 165 ? 15.383 3.066 -3.062 1.00 88.00 165 TRP A N 1
ATOM 1348 C CA . TRP A 1 165 ? 16.099 2.803 -1.806 1.00 88.00 165 TRP A CA 1
ATOM 1349 C C . TRP A 1 165 ? 15.826 1.416 -1.215 1.00 88.00 165 TRP A C 1
ATOM 1351 O O . TRP A 1 165 ? 16.684 0.873 -0.532 1.00 88.00 165 TRP A O 1
ATOM 1361 N N . GLN A 1 166 ? 14.676 0.833 -1.543 1.00 88.69 166 GLN A N 1
ATOM 1362 C CA . GLN A 1 166 ? 14.215 -0.474 -1.076 1.00 88.69 166 GLN A CA 1
ATOM 1363 C C . GLN A 1 166 ? 15.005 -1.651 -1.665 1.00 88.69 166 GLN A C 1
ATOM 1365 O O . GLN A 1 166 ? 14.906 -2.763 -1.158 1.00 88.69 166 GLN A O 1
ATOM 1370 N N . PHE A 1 167 ? 15.772 -1.398 -2.731 1.00 83.75 167 PHE A N 1
ATOM 1371 C CA . PHE A 1 167 ? 16.570 -2.390 -3.459 1.00 83.75 167 PHE A CA 1
ATOM 1372 C C . PHE A 1 167 ? 18.079 -2.176 -3.273 1.00 83.75 167 PHE A C 1
ATOM 1374 O O . PHE A 1 167 ? 18.882 -2.831 -3.926 1.00 83.75 167 PHE A O 1
ATOM 1381 N N . LYS A 1 168 ? 18.505 -1.221 -2.432 1.00 65.06 168 LYS A N 1
ATOM 1382 C CA . LYS A 1 168 ? 19.914 -0.781 -2.363 1.00 65.06 168 LYS A CA 1
ATOM 1383 C C . LYS A 1 168 ? 20.892 -1.819 -1.794 1.00 65.06 168 LYS A C 1
ATOM 1385 O O . LYS A 1 168 ? 22.093 -1.644 -1.984 1.00 65.06 168 LYS A O 1
ATOM 1390 N N . ASP A 1 169 ? 20.401 -2.897 -1.188 1.00 57.31 169 ASP A N 1
ATOM 1391 C CA . ASP A 1 169 ? 21.234 -4.026 -0.751 1.00 57.31 169 ASP A CA 1
ATOM 1392 C C . ASP A 1 169 ? 21.437 -5.094 -1.843 1.00 57.31 169 ASP A C 1
ATOM 1394 O O . ASP A 1 169 ? 22.199 -6.045 -1.653 1.00 57.31 169 ASP A O 1
ATOM 1398 N N . GLU A 1 170 ? 20.841 -4.914 -3.027 1.00 50.84 170 GLU A N 1
ATOM 1399 C CA . GLU A 1 170 ? 21.193 -5.650 -4.244 1.00 50.84 170 GLU A CA 1
ATOM 1400 C C . GLU A 1 170 ? 22.509 -5.089 -4.807 1.00 50.84 170 GLU A C 1
ATOM 1402 O O . GLU A 1 170 ? 22.547 -4.415 -5.840 1.00 50.84 170 GLU A O 1
ATOM 1407 N N . LYS A 1 171 ? 23.620 -5.294 -4.091 1.00 38.75 171 LYS A N 1
ATOM 1408 C CA . LYS A 1 171 ? 24.938 -5.026 -4.670 1.00 38.75 171 LYS A CA 1
ATOM 1409 C C . LYS A 1 171 ? 25.135 -5.934 -5.887 1.00 38.75 171 LYS A C 1
ATOM 1411 O O . LYS A 1 171 ? 24.989 -7.150 -5.782 1.00 38.75 171 LYS A O 1
ATOM 1416 N N . GLN A 1 172 ? 25.424 -5.264 -7.003 1.00 39.28 172 GLN A N 1
ATOM 1417 C CA . GLN A 1 172 ? 25.902 -5.793 -8.283 1.00 39.28 172 GLN A CA 1
ATOM 1418 C C . GLN A 1 172 ? 27.005 -6.837 -8.118 1.00 39.28 172 GLN A C 1
ATOM 1420 O O . GLN A 1 172 ? 27.864 -6.639 -7.226 1.00 39.28 172 GLN A O 1
#

Solvent-accessible surface area (backbone atoms only — not comparable to full-atom values): 10239 Å² total; per-residue (Å²): 132,91,82,90,78,85,83,76,79,83,77,79,72,82,78,76,80,71,75,54,58,54,63,67,59,46,50,53,53,34,64,69,30,60,62,76,64,18,20,54,42,68,47,40,34,74,90,72,46,42,29,36,29,41,37,38,41,54,47,51,50,41,29,72,76,71,66,43,52,72,67,58,41,39,57,51,50,50,54,34,66,74,68,70,43,71,41,86,70,63,75,83,48,34,74,76,49,55,49,41,72,46,69,92,67,96,69,90,64,55,68,71,54,47,42,68,75,46,36,45,81,55,99,62,32,32,37,55,48,86,92,68,49,68,75,56,48,48,37,49,53,40,57,34,42,78,68,59,39,64,39,27,45,38,76,88,78,68,41,51,31,32,60,42,76,62,51,66,80,64,72,128

Sequence (172 aa):
MKRLLSGIFFLLFLNNCNNTAGKAEVLATVLKGFGRHSYFVSVKVKDGNQYVITNTELYLYFKQKEGFDEKRYQSYMMSVLSNASILTVDTTFLAKFQFNKVDRMEEIVDAAIIFRRYFNKTPENYWLKDGVSDRKKVYLINALFDKNIVSRIDDESGSLIVPYWQFKDEKQ

Organism: NCBI:txid536979

Nearest PDB structures (foldseek):
  2vhq-assembly1_A  TM=3.552E-01  e=1.749E+00  Pseudomonas phage phi12
  4blr-assembly1_A  TM=3.563E-01  e=2.475E+00  Pseudomonas phage phi12
  4blr-assembly1_C-2  TM=3.555E-01  e=2.623E+00  Pseudomonas phage phi12
  4v81-assembly1_E  TM=4.026E-01  e=9.376E+00  Saccharomyces cerevisiae
  2vht-assembly1_A  TM=3.538E-01  e=6.624E+00  Pseudomonas phage phi12

=== Feature glossary ===
A reading guide for the features in this record.

Start from the sequence.

  · Sequence gives the chain of amino acids in standard one-letter code (A=alanine, C=cysteine, …, Y=tyrosine), read N→C. It is the only feature that is directly encoded by the gene; all structural features are derived from the folded form of this sequence.

Fold it, and you get atomic coordinates and the backbone conformation that goes with them.

  · The mmCIF table is the protein's shape written out atom by atom. For each backbone N, Cα, C, and carbonyl O, it records an (x, y, z) coordinate triple in Å plus the residue type, chain letter, and residue number.

  · Backbone dihedral angles. Every residue except chain termini has a φ (preceding-C → N → Cα → C) and a ψ (N → Cα → C → next-N). They are reported in degrees following the IUPAC sign convention. Secondary structure is essentially a statement about which (φ, ψ) basin each residue occupies.

  · DSSP 8-state secondary structure assigns each residue one of H (α-helix), G (3₁₀-helix), I (π-helix), E (extended β-strand), B (isolated β-bridge), T (hydrogen-bonded turn), S (bend), or '-' (coil). The assignment is computed from backbone hydrogen-bond geometry via the Kabsch–Sander algorithm.

  · P-SEA three-state annotation labels each residue as helix, strand, or coil based purely on the geometry of the Cα trace. It serves as a fallback when the full backbone (and thus DSSP) is unavailable.

Summarize the fold with a handful of shape descriptors and a per-residue structural alphabet.

  · Radius of gyration (Rg) is the root-mean-square distance of Cα atoms from their centroid — a single number for overall size and compactness. A globular domain of N residues has Rg ≈ 2.2·N^0.38 Å; an extended or disordered chain has a much larger Rg. The Cα contact count is the number of residue pairs whose Cα atoms are within 8 Å and are more than four positions apart in sequence — a standard proxy for tertiary packing density. The bounding box is the smallest axis-aligned box enclosing all Cα atoms.

  · Foldseek's 3Di representation compresses backbone geometry into a per-residue letter drawn from a learned twenty-state alphabet. It captures the tertiary interaction pattern around each residue — which residues are packed against it in space, regardless of where they are in sequence.

  · Accessible surface area quantifies burial. A residue with SASA near zero is packed into the hydrophobic core; one with SASA >100 Å² sits on the surface. Computed here via the Shrake–Rupley numerical algorithm with a 1.4 Å probe.

Ask how reliable the model is.

  · For AlphaFold models, the B-factor field carries pLDDT — the model's own estimate of local accuracy on a 0–100 scale. Regions with pLDDT<50 should be treated as essentially unmodeled; they often correspond to intrinsically disordered segments.

  · For experimental (PDB) structures, the B-factor (temperature factor) quantifies the positional spread of each atom in the crystal — a combination of thermal vibration and static disorder — in units of Å². High B-factors mark flexible loops or poorly resolved regions; low B-factors mark the rigid, well-ordered core.

  · PAE(i, j) answers: if I align the predicted and true structures on residue i, how far off (in Å) do I expect residue j to be? A block-diagonal PAE matrix with low values on the blocks and high values off-diagonal is the signature of a multi-domain protein with confidently predicted domains but uncertain inter-domain orientation.

Place it in context: what it resembles, what it is annotated as, and how it looks.

  · Structural nearest neighbors (via Foldseek easy-search vs the PDB). Reported per hit: target PDB id, E-value, and alignment TM-score. A TM-sc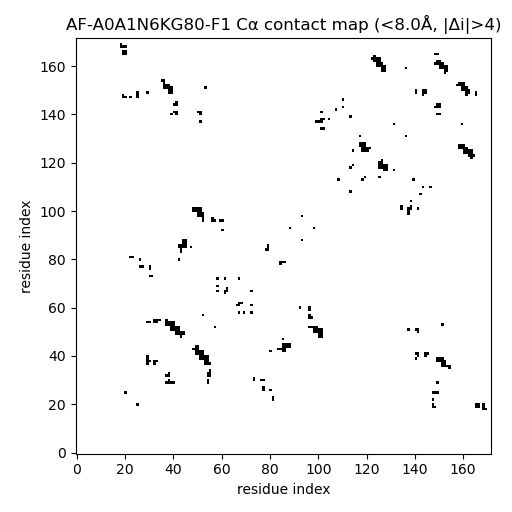ore above ~0.5 is the conventional threshold for 'same fold'.

  · Functional annotations link the protein to curated databases. InterPro entries identify conserved domains and families by matching the sequence against member-database signatures (Pfam, PROSITE, CDD, …). Gene Ontology (GO) terms describe molecular function, biological process, and cellular component in a controlled vocabulary. CATH places the structure in a hierarchical fold classification (Class/Architecture/Topology/Homologous-superfamily). The organism is the source species.

  · Plot images: a contact map (which residues are close in 3D, as an N×N binary image), a Ramachandran scatter (backbone torsion angles, revealing secondary-structure composition at a glance), and — for AlphaFold structures — a PAE heatmap (pairwise prediction confidence).

  · Structure images are PyMOL renders from six orthogonal camera directions. Cartoon representation draws helices as coils and strands as arrows; sticks shows the backbone as bonds; surface shows the solvent-excluded envelope. Rainbow coloring maps sequence position to hue (blue→red, N→C); chain coloring assigns a distinct color per polypeptide.